Protein AF-A0A915MRR7-F1 (afdb_monomer)

Nearest PDB structures (foldseek):
  4fma-assembly18_J  TM=4.283E-01  e=1.999E+00  Escherichia coli
  4fma-assembly15_K  TM=4.131E-01  e=4.096E+00  Escherichia coli
  4fma-assembly6_F  TM=2.921E-01  e=3.225E+00  Escherichia coli
  4fma-assembly17_L  TM=2.881E-01  e=4.616E+00  Escherichia coli

Mean predicted aligned error: 12.97 Å

Sequence (202 aa):
LMVNKLNNFLLDCAMNPQIKSDYDNTMSVFEWTDSTANYINFAYDLFKISHMSTLTQQRSRKLTLAYQIANGVENIRNEPSSSPHFAFVDGLEKYFRVCNTKPIKQFKLYHNFIERSVLSCIIEIKYFVVPKSRTSDGQMVCMQKMLWLINNGVIEYLHVVAPHEDWHYEECSGIVGKKQVDLSKQSRFEVYQKITSSANMV

Solvent-accessible surface area (backbone atoms only — not comparable to full-atom values): 11667 Å² total; per-residue (Å²): 115,69,65,61,54,50,51,50,50,55,49,45,29,73,73,32,71,66,55,29,50,55,48,54,40,52,55,60,58,59,52,55,68,64,56,48,50,53,49,51,54,52,53,52,56,50,51,49,49,36,48,55,24,46,54,59,53,72,75,62,73,74,79,71,67,84,69,72,90,72,89,75,96,74,82,81,82,84,54,80,78,72,40,39,23,46,51,26,53,54,52,50,56,50,49,49,51,51,57,61,67,48,87,56,79,49,50,44,70,48,75,46,74,80,40,81,59,88,51,37,36,32,36,39,39,36,39,27,38,38,44,81,66,82,58,97,74,74,67,65,45,64,74,42,29,35,36,36,36,31,48,52,23,38,72,54,36,42,45,34,36,57,60,90,61,79,86,51,67,40,75,46,92,89,46,92,91,44,70,42,79,44,82,83,68,68,41,95,46,68,72,29,36,51,51,21,66,73,44,60,51,131

Foldseek 3Di:
DVVVVVVVLVVVLVVDVVSVVVVVLVVLLPPCVVLVVVVVVVVVVLVVLLVVLVVLVVVDPPPPPPPDDDDDDDDPPPDLCSFSQNSLVVSVVVVLVVQQPPPPVFKHKDKDWPADDSFKTKMKIWIWTFGPDPPPPRDIDGPWIWIFIDGSSHGQFIQTEDPPDDFDWDDDPPDPPDTDTDPVDHYPDVVRVVVRVVRNDD

Organism: Meloidogyne javanica (NCBI:txid6303)

Secondary structure (DSSP, 8-state):
-HHHHHHHHHHHHHH-HHHHHHHHHHHHHT-HHHHHHHHHHHHHHHHHHHHHHHHHHHT-----------S--------GGG-HHHHHHHHHHHHHHHHHHS--TTEEEEEEEEEE-SSEEEEEEEEEE--SS--TT-PPEEEEEEEEEEETTEEEEEEEE-TTPPPPEEE-TTSTT-EEE-SS---SSHHHHHHHHHT---

Structure (mmCIF, N/CA/C/O backbone):
data_AF-A0A915MRR7-F1
#
_entry.id   AF-A0A915MRR7-F1
#
loop_
_atom_site.group_PDB
_atom_site.id
_atom_site.type_symbol
_atom_site.label_atom_id
_atom_site.label_alt_id
_atom_site.label_comp_id
_atom_site.label_asym_id
_atom_site.label_entity_id
_atom_site.label_seq_id
_atom_site.pdbx_PDB_ins_code
_atom_site.Cartn_x
_atom_site.Cartn_y
_atom_site.Cartn_z
_atom_site.occupancy
_atom_site.B_iso_or_equiv
_atom_site.auth_seq_id
_atom_site.auth_comp_id
_atom_site.auth_asym_id
_atom_site.auth_atom_id
_atom_site.pdbx_PDB_model_num
ATOM 1 N N . LEU A 1 1 ? -3.439 3.158 -32.541 1.00 53.66 1 LEU A N 1
ATOM 2 C CA . LEU A 1 1 ? -2.948 4.402 -31.890 1.00 53.66 1 LEU A CA 1
ATOM 3 C C . LEU A 1 1 ? -1.865 4.145 -30.837 1.00 53.66 1 LEU A C 1
ATOM 5 O O . LEU A 1 1 ? -0.830 4.790 -30.918 1.00 53.66 1 LEU A O 1
ATOM 9 N N . MET A 1 2 ? -2.043 3.204 -29.900 1.00 46.25 2 MET A N 1
ATOM 10 C CA . MET A 1 2 ? -1.037 2.897 -28.862 1.00 46.25 2 MET A CA 1
ATOM 11 C C . MET A 1 2 ? 0.238 2.227 -29.419 1.00 46.25 2 MET A C 1
ATOM 13 O O . MET A 1 2 ? 1.339 2.614 -29.047 1.00 46.25 2 MET A O 1
ATOM 17 N N . VAL A 1 3 ? 0.097 1.319 -30.394 1.00 55.75 3 VAL A N 1
ATOM 18 C CA . VAL A 1 3 ? 1.227 0.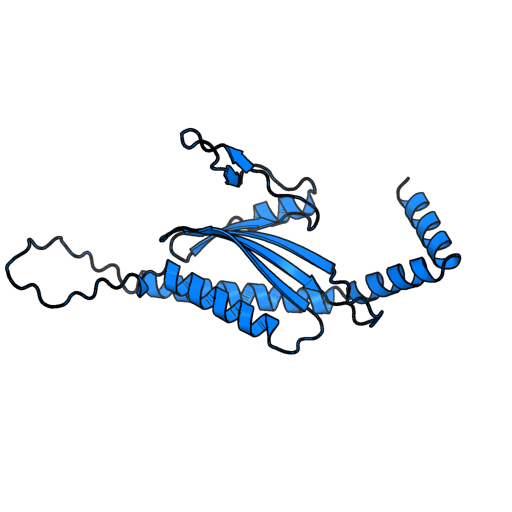631 -31.060 1.00 55.75 3 VAL A CA 1
ATOM 19 C C . VAL A 1 3 ? 2.142 1.606 -31.811 1.00 55.75 3 VAL A C 1
ATOM 21 O O . VAL A 1 3 ? 3.357 1.502 -31.716 1.00 55.75 3 VAL A O 1
ATOM 24 N N . ASN A 1 4 ? 1.577 2.615 -32.483 1.00 66.88 4 ASN A N 1
ATOM 25 C CA . ASN A 1 4 ? 2.374 3.629 -33.185 1.00 66.88 4 ASN A CA 1
ATOM 26 C C . ASN A 1 4 ? 3.142 4.528 -32.208 1.00 66.88 4 ASN A C 1
ATOM 28 O O . ASN A 1 4 ? 4.267 4.909 -32.496 1.00 66.88 4 ASN A O 1
ATOM 32 N N . LYS A 1 5 ? 2.566 4.835 -31.038 1.00 69.56 5 LYS A N 1
ATOM 33 C CA . LYS A 1 5 ? 3.266 5.591 -29.990 1.00 69.56 5 LYS A CA 1
ATOM 34 C C . LYS A 1 5 ? 4.415 4.789 -29.385 1.00 69.56 5 LYS A C 1
ATOM 36 O O . LYS A 1 5 ? 5.474 5.355 -29.157 1.00 69.56 5 LYS A O 1
ATOM 41 N N . LEU A 1 6 ? 4.216 3.488 -29.168 1.00 72.44 6 LEU A N 1
ATOM 42 C CA . LEU A 1 6 ? 5.265 2.605 -28.664 1.00 72.44 6 LEU A CA 1
ATOM 43 C C . LEU A 1 6 ? 6.396 2.446 -29.688 1.00 72.44 6 LEU A C 1
ATOM 45 O O . LEU A 1 6 ? 7.558 2.580 -29.334 1.00 72.44 6 LEU A O 1
ATOM 49 N N . ASN A 1 7 ? 6.063 2.235 -30.963 1.00 74.62 7 ASN A N 1
ATOM 50 C CA . ASN A 1 7 ? 7.061 2.150 -32.030 1.00 74.62 7 ASN A CA 1
ATOM 51 C C . ASN A 1 7 ? 7.843 3.456 -32.189 1.00 74.62 7 ASN A C 1
ATOM 53 O O . ASN A 1 7 ? 9.060 3.409 -32.313 1.00 74.62 7 ASN A O 1
ATOM 57 N N . ASN A 1 8 ? 7.171 4.609 -32.125 1.00 79.88 8 ASN A N 1
ATOM 58 C CA . ASN A 1 8 ? 7.850 5.904 -32.149 1.00 79.88 8 ASN A CA 1
ATOM 59 C C . ASN A 1 8 ? 8.769 6.073 -30.933 1.00 79.88 8 ASN A C 1
ATOM 61 O O . ASN A 1 8 ? 9.913 6.465 -31.099 1.00 79.88 8 ASN A O 1
ATOM 65 N N . PHE A 1 9 ? 8.325 5.679 -29.738 1.00 79.62 9 PHE A N 1
ATOM 66 C CA . PHE A 1 9 ? 9.159 5.716 -28.538 1.00 79.62 9 PHE A CA 1
ATOM 67 C C . PHE A 1 9 ? 10.381 4.785 -28.629 1.00 79.62 9 PHE A C 1
ATOM 69 O O . PHE A 1 9 ? 11.477 5.164 -28.230 1.00 79.62 9 PHE A O 1
ATOM 76 N N . LEU A 1 10 ? 10.230 3.583 -29.190 1.00 79.44 10 LEU A N 1
ATOM 77 C CA . LEU A 1 10 ? 11.350 2.660 -29.409 1.00 79.44 10 LEU A CA 1
ATOM 78 C C . LEU A 1 10 ? 12.332 3.189 -30.466 1.00 79.44 10 LEU A C 1
ATOM 80 O O . LEU A 1 10 ? 13.540 3.002 -30.329 1.00 79.44 10 LEU A O 1
ATOM 84 N N . LEU A 1 11 ? 11.831 3.882 -31.492 1.00 82.19 11 LEU A N 1
ATOM 85 C CA . LEU A 1 11 ? 12.665 4.602 -32.456 1.00 82.19 11 LEU A CA 1
ATOM 86 C C . LEU A 1 11 ? 13.402 5.774 -31.790 1.00 82.19 11 LEU A C 1
ATOM 88 O O . LEU A 1 11 ? 14.597 5.945 -32.023 1.00 82.19 11 LEU A O 1
ATOM 92 N N . ASP A 1 12 ? 12.740 6.514 -30.902 1.00 83.19 12 ASP A N 1
ATOM 93 C CA . ASP A 1 12 ? 13.358 7.587 -30.117 1.00 83.19 12 ASP A CA 1
ATOM 94 C C . ASP A 1 12 ? 14.444 7.039 -29.175 1.00 83.19 12 ASP A C 1
ATOM 96 O O . ASP A 1 12 ? 15.511 7.639 -29.051 1.00 83.19 12 ASP A O 1
ATOM 100 N N . CYS A 1 13 ? 14.236 5.857 -28.583 1.00 82.62 13 CYS A N 1
ATOM 101 C CA . CYS A 1 13 ? 15.269 5.139 -27.828 1.00 82.62 13 CYS A CA 1
ATOM 102 C C . CYS A 1 13 ? 16.457 4.743 -28.720 1.00 82.62 13 CYS A C 1
ATOM 104 O O . CYS A 1 13 ? 17.602 4.773 -28.283 1.00 82.62 13 CYS A O 1
ATOM 106 N N . ALA A 1 14 ? 16.220 4.367 -29.978 1.00 76.50 14 ALA A N 1
ATOM 107 C CA . ALA A 1 14 ? 17.302 4.029 -30.903 1.00 76.50 14 ALA A CA 1
ATOM 108 C C . ALA A 1 14 ? 18.121 5.263 -31.328 1.00 76.50 14 ALA A C 1
ATOM 110 O O . ALA A 1 14 ? 19.312 5.138 -31.612 1.00 76.50 14 ALA A O 1
ATOM 111 N N . MET A 1 15 ? 17.495 6.443 -31.358 1.00 82.38 15 MET A N 1
ATOM 112 C CA . MET A 1 15 ? 18.107 7.700 -31.800 1.00 82.38 15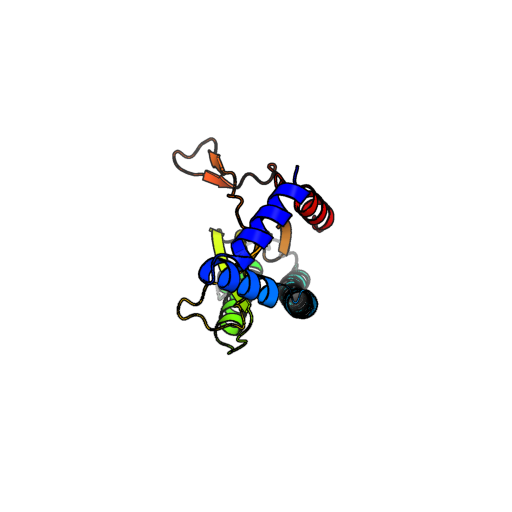 MET A CA 1
ATOM 113 C C . MET A 1 15 ? 18.746 8.500 -30.653 1.00 82.38 15 MET A C 1
ATOM 115 O O . MET A 1 15 ? 19.712 9.225 -30.888 1.00 82.38 15 MET A O 1
ATOM 119 N N . ASN A 1 16 ? 18.235 8.385 -29.421 1.00 85.62 16 ASN A N 1
ATOM 120 C CA . ASN A 1 16 ? 18.685 9.167 -28.269 1.00 85.62 16 ASN A CA 1
ATOM 121 C C . ASN A 1 16 ? 19.287 8.273 -27.161 1.00 85.62 16 ASN A C 1
ATOM 123 O O . ASN A 1 16 ? 18.546 7.561 -26.476 1.00 85.62 16 ASN A O 1
ATOM 127 N N . PRO A 1 17 ? 20.612 8.354 -26.910 1.00 79.62 17 PRO A N 1
ATOM 128 C CA . PRO A 1 17 ? 21.292 7.562 -25.882 1.00 79.62 17 PRO A CA 1
ATOM 129 C C . PRO A 1 17 ? 20.744 7.750 -24.460 1.00 79.62 17 PRO A C 1
ATOM 131 O O . PRO A 1 17 ? 20.774 6.808 -23.671 1.00 79.62 17 PRO A O 1
ATOM 134 N N . GLN A 1 18 ? 20.225 8.938 -24.131 1.00 77.19 18 GLN A N 1
ATOM 135 C CA . GLN A 1 18 ? 19.666 9.222 -22.808 1.00 77.19 18 GLN A CA 1
ATOM 136 C C . GLN A 1 18 ? 18.331 8.495 -22.610 1.00 77.19 18 GLN A C 1
ATOM 138 O O . GLN A 1 18 ? 18.151 7.788 -21.624 1.00 77.19 18 GLN A O 1
ATOM 143 N N . ILE A 1 19 ? 17.432 8.595 -23.594 1.00 80.12 19 ILE A N 1
ATOM 144 C CA . ILE A 1 19 ? 16.125 7.916 -23.566 1.00 80.12 19 ILE A CA 1
ATOM 145 C C . ILE A 1 19 ? 16.319 6.396 -23.586 1.00 80.12 19 ILE A C 1
ATOM 147 O O . ILE A 1 19 ? 15.618 5.672 -22.883 1.00 80.12 19 ILE A O 1
ATOM 151 N N . LYS A 1 20 ? 17.318 5.908 -24.332 1.00 80.56 20 LYS A N 1
ATOM 152 C CA . LYS A 1 20 ? 17.718 4.499 -24.306 1.00 80.56 20 LYS A CA 1
ATOM 153 C C . LYS A 1 20 ? 18.123 4.040 -22.910 1.00 80.56 20 LYS A C 1
ATOM 155 O O . LYS A 1 20 ? 17.662 2.998 -22.462 1.00 80.56 20 LYS A O 1
ATOM 160 N N . SER A 1 21 ? 18.957 4.824 -22.225 1.00 76.38 21 SER A N 1
ATOM 161 C CA . SER A 1 21 ? 19.359 4.518 -20.853 1.00 76.38 21 SER A CA 1
ATOM 162 C C . SER A 1 21 ? 18.152 4.467 -19.920 1.00 76.38 21 SER A C 1
ATOM 164 O O . SER A 1 21 ? 18.073 3.562 -19.096 1.00 76.38 21 SER A O 1
ATOM 166 N N . ASP A 1 22 ? 17.206 5.399 -20.045 1.00 70.81 22 ASP A N 1
ATOM 167 C CA . ASP A 1 22 ? 15.994 5.414 -19.221 1.00 70.81 22 ASP A CA 1
ATOM 168 C C . ASP A 1 22 ? 15.094 4.198 -19.511 1.00 70.81 22 ASP A C 1
ATOM 170 O O . ASP A 1 22 ? 14.556 3.581 -18.586 1.00 70.81 22 ASP A O 1
ATOM 174 N N . TYR A 1 23 ? 14.983 3.790 -20.778 1.00 75.88 23 TYR A N 1
ATOM 175 C CA . TYR A 1 23 ? 14.275 2.575 -21.185 1.00 75.88 23 TYR A CA 1
ATOM 176 C C . TYR A 1 23 ? 14.941 1.301 -20.648 1.00 75.88 23 TYR A C 1
ATOM 178 O O . TYR A 1 23 ? 14.263 0.485 -20.024 1.00 75.88 23 TYR A O 1
ATOM 186 N N . ASP A 1 24 ? 16.255 1.146 -20.820 1.00 74.31 24 ASP A N 1
ATOM 187 C CA . ASP A 1 24 ? 17.018 -0.010 -20.332 1.00 74.31 24 ASP A CA 1
ATOM 188 C C . ASP A 1 24 ? 16.968 -0.093 -18.793 1.00 74.31 24 ASP A C 1
ATOM 190 O O . ASP A 1 24 ? 16.794 -1.172 -18.217 1.00 74.31 24 ASP A O 1
ATOM 194 N N . ASN A 1 25 ? 17.018 1.057 -18.110 1.00 67.44 25 ASN A N 1
ATOM 195 C CA . ASN A 1 25 ? 16.811 1.151 -16.666 1.00 67.44 25 ASN A CA 1
ATOM 196 C C . ASN A 1 25 ? 15.408 0.670 -16.276 1.00 67.44 25 ASN A C 1
ATOM 198 O O . ASN A 1 25 ? 15.275 -0.151 -15.367 1.00 67.44 25 ASN A O 1
ATOM 202 N N . THR A 1 26 ? 14.372 1.117 -16.988 1.00 65.69 26 THR A N 1
ATOM 203 C CA . THR A 1 26 ? 12.987 0.689 -16.753 1.00 65.69 26 THR A CA 1
ATOM 204 C C . THR A 1 26 ? 12.830 -0.816 -17.000 1.00 65.69 26 THR A C 1
ATOM 206 O O . THR A 1 26 ? 12.234 -1.519 -16.188 1.00 65.69 26 THR A O 1
ATOM 209 N N . MET A 1 27 ? 13.436 -1.348 -18.063 1.00 67.31 27 MET A N 1
ATOM 210 C CA . MET A 1 27 ? 13.432 -2.778 -18.383 1.00 67.31 27 MET A CA 1
ATOM 211 C C . MET A 1 27 ? 14.115 -3.616 -17.291 1.00 67.31 27 MET A C 1
ATOM 213 O O . MET A 1 27 ? 13.637 -4.693 -16.949 1.00 67.31 27 MET A O 1
ATOM 217 N N . SER A 1 28 ? 15.184 -3.101 -16.676 1.00 64.62 28 SER A N 1
ATOM 218 C CA . SER A 1 28 ? 15.858 -3.769 -15.551 1.00 64.62 28 SER A CA 1
ATOM 219 C C . SER A 1 28 ? 15.024 -3.804 -14.260 1.00 64.62 28 SER A C 1
ATOM 221 O O . SER A 1 28 ? 15.225 -4.676 -13.418 1.00 64.62 28 SER A O 1
ATOM 223 N N . VAL A 1 29 ? 14.072 -2.875 -14.103 1.00 60.34 29 VAL A N 1
ATOM 224 C CA . VAL A 1 29 ? 13.070 -2.873 -13.019 1.00 60.34 29 VAL A CA 1
ATOM 225 C C . VAL A 1 29 ? 11.941 -3.871 -13.310 1.00 60.34 29 VAL A C 1
ATOM 227 O O . VAL A 1 29 ? 11.301 -4.371 -12.388 1.00 60.34 29 VAL A O 1
ATOM 230 N N . PHE A 1 30 ? 11.728 -4.207 -14.584 1.00 59.19 30 PHE A N 1
ATOM 231 C CA . PHE A 1 30 ? 10.678 -5.104 -15.066 1.00 59.19 30 PHE A CA 1
ATOM 232 C C . PHE A 1 30 ? 10.974 -6.608 -14.899 1.00 59.19 30 PHE A C 1
ATOM 234 O O . PHE A 1 30 ? 10.211 -7.430 -15.410 1.00 59.19 30 PHE A O 1
ATOM 241 N N . GLU A 1 31 ? 11.997 -7.006 -14.131 1.00 63.16 31 GLU A N 1
ATOM 242 C CA . GLU A 1 31 ? 12.117 -8.376 -13.603 1.00 63.16 31 GLU A CA 1
ATOM 243 C C . GLU A 1 31 ? 11.005 -8.625 -12.558 1.00 63.16 31 GLU A C 1
ATOM 245 O O . GLU A 1 31 ? 11.222 -8.651 -11.344 1.00 63.16 31 GLU A O 1
ATOM 250 N N . TRP A 1 32 ? 9.766 -8.763 -13.048 1.00 62.41 32 TRP A N 1
ATOM 251 C CA . TRP A 1 32 ? 8.538 -8.877 -12.257 1.00 62.41 32 TRP A CA 1
ATOM 252 C C . TRP A 1 32 ? 8.625 -9.967 -11.198 1.00 62.41 32 TRP A C 1
ATOM 254 O O . TRP A 1 32 ? 8.081 -9.798 -10.112 1.00 62.41 32 TRP A O 1
ATOM 264 N N . THR A 1 33 ? 9.296 -11.074 -11.491 1.00 66.44 33 THR A N 1
ATOM 265 C CA . THR A 1 33 ? 9.385 -12.247 -10.621 1.00 66.44 33 THR A CA 1
ATOM 266 C C . THR A 1 33 ? 9.999 -11.914 -9.264 1.00 66.44 33 THR A C 1
ATOM 268 O O . THR A 1 33 ? 9.379 -12.187 -8.235 1.00 66.44 33 THR A O 1
ATOM 271 N N . ASP A 1 34 ? 11.156 -11.252 -9.249 1.00 67.12 34 ASP A N 1
ATOM 272 C CA . ASP A 1 34 ? 11.874 -10.934 -8.009 1.00 67.12 34 ASP A CA 1
ATOM 273 C C . ASP A 1 34 ? 11.145 -9.848 -7.210 1.00 67.12 34 ASP A C 1
ATOM 275 O O . ASP A 1 34 ? 10.973 -9.956 -5.993 1.00 67.12 34 ASP A O 1
ATOM 279 N N . SER A 1 35 ? 10.647 -8.812 -7.893 1.00 67.81 35 SER A N 1
ATOM 280 C CA . SER A 1 35 ? 9.874 -7.747 -7.245 1.00 67.81 35 SER A CA 1
ATOM 281 C C . SER A 1 35 ? 8.561 -8.270 -6.654 1.00 67.81 35 SER A C 1
ATOM 283 O O . SER A 1 35 ? 8.181 -7.885 -5.549 1.00 67.81 35 SER A O 1
ATOM 285 N N . THR A 1 36 ? 7.875 -9.168 -7.363 1.00 71.00 36 THR A N 1
ATOM 286 C CA . THR A 1 36 ? 6.612 -9.762 -6.903 1.00 71.00 36 THR A CA 1
ATOM 287 C C . THR A 1 36 ? 6.850 -10.682 -5.712 1.00 71.00 36 THR A C 1
ATOM 289 O O . THR A 1 36 ? 6.112 -10.604 -4.733 1.00 71.00 36 THR A O 1
ATOM 292 N N . ALA A 1 37 ? 7.907 -11.499 -5.737 1.00 73.06 37 ALA A N 1
ATOM 293 C CA . ALA A 1 37 ? 8.270 -12.346 -4.603 1.00 73.06 37 ALA A CA 1
ATOM 294 C C . ALA A 1 37 ? 8.581 -11.515 -3.346 1.00 73.06 37 ALA A C 1
ATOM 296 O O . ALA A 1 37 ? 8.085 -11.818 -2.260 1.00 73.06 37 ALA A O 1
ATOM 297 N N . ASN A 1 38 ? 9.338 -10.422 -3.493 1.00 73.62 38 ASN A N 1
ATOM 298 C CA . ASN A 1 38 ? 9.622 -9.497 -2.394 1.00 73.62 38 ASN A CA 1
ATOM 299 C C . ASN A 1 38 ? 8.348 -8.836 -1.848 1.00 73.62 38 ASN A C 1
ATOM 301 O O . ASN A 1 38 ? 8.180 -8.757 -0.631 1.00 73.62 38 ASN A O 1
ATOM 305 N N . TYR A 1 39 ? 7.430 -8.420 -2.724 1.00 73.38 39 TYR A N 1
ATOM 306 C CA . TYR A 1 39 ? 6.138 -7.867 -2.317 1.00 73.38 39 TYR A CA 1
ATOM 307 C C . TYR A 1 39 ? 5.265 -8.889 -1.571 1.00 73.38 39 TYR A C 1
ATOM 309 O O . TYR A 1 39 ? 4.672 -8.550 -0.549 1.00 73.38 39 TYR A O 1
ATOM 317 N N . ILE A 1 40 ? 5.209 -10.142 -2.032 1.00 75.69 40 ILE A N 1
ATOM 318 C CA . ILE A 1 40 ? 4.440 -11.204 -1.365 1.00 75.69 40 ILE A CA 1
ATOM 319 C C . ILE A 1 40 ? 5.002 -11.481 0.033 1.00 75.69 40 ILE A C 1
ATOM 321 O O . ILE A 1 40 ? 4.237 -11.552 0.993 1.00 75.69 40 ILE A O 1
ATOM 325 N N . ASN A 1 41 ? 6.327 -11.583 0.167 1.00 77.88 41 ASN A N 1
ATOM 326 C CA . ASN A 1 41 ? 6.977 -11.760 1.469 1.00 77.88 41 ASN A CA 1
ATOM 327 C C . ASN A 1 41 ? 6.681 -10.586 2.409 1.00 77.88 41 ASN A C 1
ATOM 329 O O . ASN A 1 41 ? 6.358 -10.786 3.578 1.00 77.88 41 ASN A O 1
ATOM 333 N N . PHE A 1 42 ? 6.728 -9.364 1.876 1.00 77.75 42 PHE A N 1
ATOM 334 C CA . PHE A 1 42 ? 6.343 -8.159 2.599 1.00 77.75 42 PHE A CA 1
ATOM 335 C C . PHE A 1 42 ? 4.892 -8.219 3.096 1.00 77.75 42 PHE A C 1
ATOM 337 O O . PHE A 1 42 ? 4.637 -8.018 4.282 1.00 77.75 42 PHE A O 1
ATOM 344 N N . ALA A 1 43 ? 3.943 -8.533 2.212 1.00 74.50 43 ALA A N 1
ATOM 345 C CA . ALA A 1 43 ? 2.535 -8.644 2.570 1.00 74.50 43 ALA A CA 1
ATOM 346 C C . ALA A 1 43 ? 2.312 -9.726 3.641 1.00 74.50 43 ALA A C 1
ATOM 348 O O . ALA A 1 43 ? 1.612 -9.488 4.624 1.00 74.50 43 ALA A O 1
ATOM 349 N N . TYR A 1 44 ? 2.962 -10.883 3.497 1.00 78.75 44 TYR A N 1
ATOM 350 C CA . TYR A 1 44 ? 2.895 -11.979 4.462 1.00 78.75 44 TYR A CA 1
ATOM 351 C C . TYR A 1 44 ? 3.375 -11.569 5.862 1.00 78.75 44 TYR A C 1
ATOM 353 O O . TYR A 1 44 ? 2.681 -11.817 6.853 1.00 78.75 44 TYR A O 1
ATOM 361 N N . ASP A 1 45 ? 4.526 -10.900 5.958 1.00 77.56 45 ASP A N 1
ATOM 362 C CA . ASP A 1 45 ? 5.064 -10.430 7.239 1.00 77.56 45 ASP A CA 1
ATOM 363 C C . ASP A 1 45 ? 4.119 -9.437 7.927 1.00 77.56 45 ASP A C 1
ATOM 365 O O . ASP A 1 45 ? 3.932 -9.486 9.146 1.00 77.56 45 ASP A O 1
ATOM 369 N N . LEU A 1 46 ? 3.472 -8.563 7.158 1.00 75.56 46 LEU A N 1
ATOM 370 C CA . LEU A 1 46 ? 2.504 -7.622 7.712 1.00 75.56 46 LEU A CA 1
ATOM 371 C C . LEU A 1 46 ? 1.240 -8.315 8.220 1.00 75.56 46 LEU A C 1
ATOM 373 O O . LEU A 1 46 ? 0.753 -7.980 9.302 1.00 75.56 46 LEU A O 1
ATOM 377 N N . PHE A 1 47 ? 0.720 -9.299 7.481 1.00 74.31 47 PHE A N 1
ATOM 378 C CA . PHE A 1 47 ? -0.424 -10.083 7.946 1.00 74.31 47 PHE A CA 1
ATOM 379 C C . PHE A 1 47 ? -0.090 -10.850 9.222 1.00 74.31 47 PHE A C 1
ATOM 381 O O . PHE A 1 47 ? -0.926 -10.944 10.118 1.00 74.31 47 PHE A O 1
ATOM 388 N N . LYS A 1 48 ? 1.152 -11.317 9.372 1.00 78.38 48 LYS A N 1
ATOM 389 C CA . LYS A 1 48 ? 1.619 -11.917 10.623 1.00 78.38 48 LYS A CA 1
ATOM 390 C C . LYS A 1 48 ? 1.589 -10.920 11.786 1.00 78.38 48 LYS A C 1
ATOM 392 O O . LYS A 1 48 ? 1.130 -11.286 12.867 1.00 78.38 48 LYS A O 1
ATOM 397 N N . ILE A 1 49 ? 2.022 -9.672 11.578 1.00 76.25 49 ILE A N 1
ATOM 398 C CA . ILE A 1 49 ? 1.944 -8.607 12.598 1.00 76.25 49 ILE A CA 1
ATOM 399 C C . ILE A 1 49 ? 0.482 -8.350 12.996 1.00 76.25 49 ILE A C 1
ATOM 401 O O . ILE A 1 49 ? 0.169 -8.343 14.187 1.00 76.25 49 ILE A O 1
ATOM 405 N N . SER A 1 50 ? -0.417 -8.220 12.015 1.00 71.88 50 SER A N 1
ATOM 406 C CA . SER A 1 50 ? -1.859 -8.045 12.253 1.00 71.88 50 SER A CA 1
ATOM 407 C C . SER A 1 50 ? -2.501 -9.245 12.967 1.00 71.88 50 SER A C 1
ATOM 409 O O . SER A 1 50 ? -3.355 -9.094 13.841 1.00 71.88 50 SER A O 1
ATOM 411 N N . HIS A 1 51 ? -2.077 -10.466 12.649 1.00 72.25 51 HIS A N 1
ATOM 412 C CA . HIS A 1 51 ? -2.587 -11.656 13.318 1.00 72.25 51 HIS A CA 1
ATOM 413 C C . HIS A 1 51 ? -2.122 -11.726 14.778 1.00 72.25 51 HIS A C 1
ATOM 415 O O . HIS A 1 51 ? -2.909 -12.051 15.667 1.00 72.25 51 HIS A O 1
ATOM 421 N N . MET A 1 52 ? -0.866 -11.363 15.055 1.00 69.69 52 MET A N 1
ATOM 422 C CA . MET A 1 52 ? -0.349 -11.302 16.424 1.00 69.69 52 MET A CA 1
ATOM 423 C C . MET A 1 52 ? -1.098 -10.277 17.284 1.00 69.69 52 MET A C 1
ATOM 425 O O . MET A 1 52 ? -1.416 -10.592 18.432 1.00 69.69 52 MET A O 1
ATOM 429 N N . SER A 1 53 ? -1.436 -9.100 16.739 1.00 64.88 53 SER A N 1
ATOM 430 C CA . SER A 1 53 ? -2.275 -8.109 17.435 1.00 64.88 53 SER A CA 1
ATOM 431 C C . SER A 1 53 ? -3.723 -8.577 17.620 1.00 64.88 53 SER A C 1
ATOM 433 O O . SER A 1 53 ? -4.378 -8.202 18.591 1.00 64.88 53 SER A O 1
ATOM 435 N N . THR A 1 54 ? -4.236 -9.428 16.733 1.00 64.38 54 THR A N 1
ATOM 436 C CA . THR A 1 54 ? -5.583 -10.006 16.863 1.00 64.38 54 THR A CA 1
ATOM 437 C C . THR A 1 54 ? -5.632 -11.103 17.935 1.00 64.38 54 THR A C 1
ATOM 439 O O . THR A 1 54 ? -6.557 -11.154 18.746 1.00 64.38 54 THR A O 1
ATOM 442 N N . LEU A 1 55 ? -4.613 -11.963 18.022 1.00 61.50 55 LEU A N 1
ATOM 443 C CA . LEU A 1 55 ? -4.526 -12.992 19.068 1.00 61.50 55 LEU A CA 1
ATOM 444 C C . LEU A 1 55 ? -4.421 -12.390 20.479 1.00 61.50 55 LEU A C 1
ATOM 446 O O . LEU A 1 55 ? -4.977 -12.944 21.432 1.00 61.50 55 LEU A O 1
ATOM 450 N N . THR A 1 56 ? -3.758 -11.240 20.636 1.00 59.00 56 THR A N 1
ATOM 451 C CA . THR A 1 56 ? -3.758 -10.506 21.912 1.00 59.00 56 THR A CA 1
ATOM 452 C C . THR A 1 56 ? -5.142 -9.959 22.269 1.00 59.00 56 THR A C 1
ATOM 454 O O . THR A 1 56 ? -5.477 -9.948 23.453 1.00 59.00 56 THR A O 1
ATOM 457 N N . GLN A 1 57 ? -5.987 -9.602 21.291 1.00 55.97 57 GLN A N 1
ATOM 458 C CA . GLN A 1 57 ? -7.393 -9.252 21.549 1.00 55.97 57 GLN A CA 1
ATOM 459 C C . GLN A 1 57 ? -8.215 -10.455 22.036 1.00 55.97 57 GLN A C 1
ATOM 461 O O . GLN A 1 57 ? -8.987 -10.324 22.988 1.00 55.97 57 GLN A O 1
ATOM 466 N N . GLN A 1 58 ? -8.042 -11.637 21.430 1.00 52.78 58 GLN A N 1
ATOM 467 C CA . GLN A 1 58 ? -8.772 -12.849 21.837 1.00 52.78 58 GLN A CA 1
ATOM 468 C C . GLN A 1 58 ? -8.433 -13.288 23.269 1.00 52.78 58 GLN A C 1
ATOM 470 O O . GLN A 1 58 ? -9.279 -13.851 23.964 1.00 52.78 58 GLN A O 1
ATOM 475 N N . ARG A 1 59 ? -7.218 -12.992 23.748 1.00 48.19 59 ARG A N 1
ATOM 476 C CA . ARG A 1 59 ? -6.775 -13.352 25.103 1.00 48.19 59 ARG A CA 1
ATOM 477 C C . ARG A 1 59 ? -7.347 -12.489 26.233 1.00 48.19 59 ARG A C 1
ATOM 479 O O . ARG A 1 59 ? -7.157 -12.858 27.389 1.00 48.19 59 ARG A O 1
ATOM 486 N N . SER A 1 60 ? -8.075 -11.401 25.964 1.00 48.00 60 SER A N 1
ATOM 487 C CA . SER A 1 60 ? -8.669 -10.593 27.039 1.00 48.00 60 SER A CA 1
ATOM 488 C C . SER A 1 60 ? -9.984 -9.923 26.645 1.00 48.00 60 SER A C 1
ATOM 490 O O . SER A 1 60 ? -10.069 -8.712 26.455 1.00 48.00 60 SER A O 1
ATOM 492 N N . ARG A 1 61 ? -11.059 -10.711 26.645 1.00 46.12 61 ARG A N 1
ATOM 493 C CA . ARG A 1 61 ? -12.372 -10.217 27.075 1.00 46.12 61 ARG A CA 1
ATOM 494 C C . ARG A 1 61 ? -12.811 -11.002 28.301 1.00 46.12 61 ARG A C 1
ATOM 496 O O . ARG A 1 61 ? -13.774 -11.760 28.258 1.00 46.12 61 ARG A O 1
ATOM 503 N N . LYS A 1 62 ? -12.114 -10.816 29.427 1.00 42.53 62 LYS A N 1
ATOM 504 C CA . LYS A 1 62 ? -12.844 -10.938 30.688 1.00 42.53 62 LYS A CA 1
ATOM 505 C C . LYS A 1 62 ? -13.841 -9.789 30.661 1.00 42.53 62 LYS A C 1
ATOM 507 O O . LYS A 1 62 ? -13.434 -8.632 30.620 1.00 42.53 62 LYS A O 1
ATOM 512 N N . LEU A 1 63 ? -15.130 -10.116 30.598 1.00 41.25 63 LEU A N 1
ATOM 513 C CA . LEU A 1 63 ? -16.175 -9.212 31.052 1.00 41.25 63 LEU A CA 1
ATOM 514 C C . LEU A 1 63 ? -15.783 -8.842 32.479 1.00 41.25 63 LEU A C 1
ATOM 516 O O . LEU A 1 63 ? -16.058 -9.584 33.421 1.00 41.25 63 LEU A O 1
ATOM 520 N N . THR A 1 64 ? -15.082 -7.726 32.643 1.00 43.31 64 THR A N 1
ATOM 521 C CA . THR 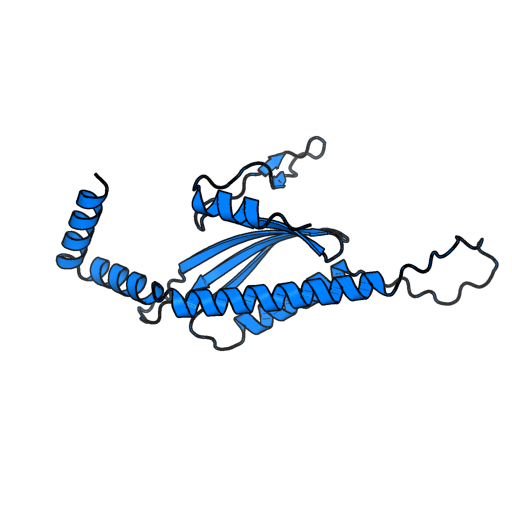A 1 64 ? -15.090 -7.026 33.910 1.00 43.31 64 THR A CA 1
ATOM 522 C C . THR A 1 64 ? -16.531 -6.558 34.017 1.00 43.31 64 THR A C 1
ATOM 524 O O . THR A 1 64 ? -16.892 -5.495 33.517 1.00 43.31 64 THR A O 1
ATOM 527 N N . LEU A 1 65 ? -17.391 -7.415 34.588 1.00 37.12 65 LEU A N 1
ATOM 528 C CA . LEU A 1 65 ? -18.548 -6.948 35.336 1.00 37.12 65 LEU A CA 1
ATOM 529 C C . LEU A 1 65 ? -18.042 -5.711 36.057 1.00 37.12 65 LEU A C 1
ATOM 531 O O . LEU A 1 65 ? -17.011 -5.800 36.730 1.00 37.12 65 LEU A O 1
ATOM 535 N N . ALA A 1 66 ? -18.678 -4.567 35.820 1.00 41.31 66 ALA A N 1
ATOM 536 C CA . ALA A 1 66 ? -18.430 -3.365 36.586 1.00 41.31 66 ALA A CA 1
ATOM 537 C C . ALA A 1 66 ? -18.782 -3.700 38.041 1.00 41.31 66 ALA A C 1
ATOM 539 O O . ALA A 1 66 ? -19.890 -3.452 38.507 1.00 41.31 66 ALA A O 1
ATOM 540 N N . TYR A 1 67 ? -17.866 -4.384 38.726 1.00 40.03 67 TYR A N 1
ATOM 541 C CA . TYR A 1 67 ? -17.936 -4.626 40.139 1.00 40.03 67 TYR A CA 1
ATOM 542 C C . TYR A 1 67 ? -17.737 -3.250 40.729 1.00 40.03 67 TYR A C 1
ATOM 544 O O . TYR A 1 67 ? -16.727 -2.581 40.487 1.00 40.03 67 TYR A O 1
ATOM 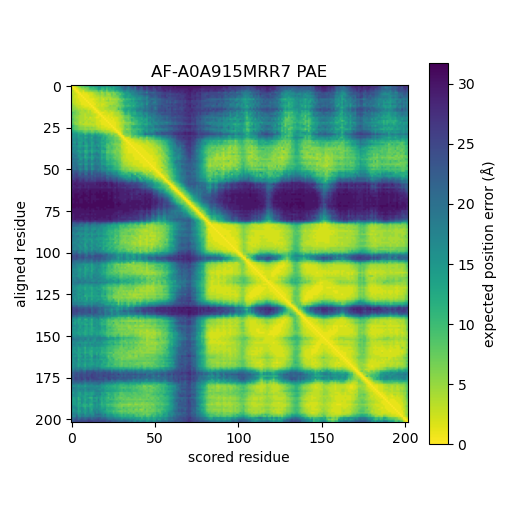552 N N . GLN A 1 68 ? -18.803 -2.801 41.372 1.00 38.88 68 GLN A N 1
ATOM 553 C CA . GLN A 1 68 ? -18.896 -1.529 42.047 1.00 38.88 68 GLN A CA 1
ATOM 554 C C . GLN A 1 68 ? -17.611 -1.286 42.833 1.00 38.88 68 GLN A C 1
ATOM 556 O O . GLN A 1 68 ? -17.094 -2.183 43.500 1.00 38.88 68 GLN A O 1
ATOM 561 N N . ILE A 1 69 ? -17.099 -0.067 42.692 1.00 44.09 69 ILE A N 1
ATOM 562 C CA . ILE A 1 69 ? -15.922 0.449 43.376 1.00 44.09 69 ILE A CA 1
ATOM 563 C C . ILE A 1 69 ? -16.110 0.212 44.879 1.00 44.09 69 ILE A C 1
ATOM 565 O O . ILE A 1 69 ? -16.806 0.964 45.554 1.00 44.09 69 ILE A O 1
ATOM 569 N N . ALA A 1 70 ? -15.507 -0.857 45.390 1.00 41.56 70 ALA A N 1
ATOM 570 C CA . ALA A 1 70 ? -15.377 -1.129 46.807 1.00 41.56 70 ALA A CA 1
ATOM 571 C C . ALA A 1 70 ? -13.893 -0.986 47.151 1.00 41.56 70 ALA A C 1
ATOM 573 O O . ALA A 1 70 ? -13.090 -1.864 46.861 1.00 41.56 70 ALA A O 1
ATOM 574 N N . ASN A 1 71 ? -13.565 0.194 47.681 1.00 44.91 71 ASN A N 1
ATOM 575 C CA . ASN A 1 71 ? -12.426 0.536 48.536 1.00 44.91 71 ASN A CA 1
ATOM 576 C C . ASN A 1 71 ? -11.156 -0.320 48.384 1.00 44.91 71 ASN A C 1
ATOM 578 O O . ASN A 1 71 ? -11.018 -1.367 49.009 1.00 44.91 71 ASN A O 1
ATOM 582 N N . GLY A 1 72 ? -10.187 0.205 47.630 1.00 42.47 72 GLY A N 1
ATOM 583 C CA . GLY A 1 72 ? -8.832 -0.345 47.541 1.00 42.47 72 GLY A CA 1
ATOM 584 C C . GLY A 1 72 ? -8.158 0.032 46.228 1.00 42.47 72 GLY A C 1
ATOM 585 O O . GLY A 1 72 ? -8.000 -0.805 45.346 1.00 42.47 72 GLY A O 1
ATOM 586 N N . VAL A 1 73 ? -7.820 1.313 46.056 1.00 49.69 73 VAL A N 1
ATOM 587 C CA . VAL A 1 73 ? -7.103 1.795 44.867 1.00 49.69 73 VAL A CA 1
ATOM 588 C C . VAL A 1 73 ? -5.624 1.450 45.017 1.00 49.69 73 VAL A C 1
ATOM 590 O O . VAL A 1 73 ? -4.836 2.278 45.455 1.00 49.69 73 VAL A O 1
ATOM 593 N N . GLU A 1 74 ? -5.245 0.235 44.632 1.00 42.34 74 GLU A N 1
ATOM 594 C CA . GLU A 1 74 ? -3.854 -0.083 44.315 1.00 42.34 74 GLU A CA 1
ATOM 595 C C . GLU A 1 74 ? -3.769 -0.784 42.951 1.00 42.34 74 GLU A C 1
ATOM 597 O O . GLU A 1 74 ? -4.087 -1.956 42.778 1.00 42.34 74 GLU A O 1
ATOM 602 N N . ASN A 1 75 ? -3.302 -0.002 41.973 1.00 42.78 75 ASN A N 1
ATOM 603 C CA . ASN A 1 75 ? -2.529 -0.435 40.808 1.00 42.78 75 ASN A CA 1
ATOM 604 C C . ASN A 1 75 ? -3.193 -1.361 39.775 1.00 42.78 75 ASN A C 1
ATOM 606 O O . ASN A 1 75 ? -2.584 -2.333 39.327 1.00 42.78 75 ASN A O 1
ATOM 610 N N . ILE A 1 76 ? -4.352 -0.974 39.235 1.00 46.12 76 ILE A N 1
ATOM 611 C CA . ILE A 1 76 ? -4.631 -1.334 37.836 1.00 46.12 76 ILE A CA 1
ATOM 612 C C . ILE A 1 76 ? -3.829 -0.363 36.965 1.00 46.12 76 ILE A C 1
ATOM 614 O O . ILE A 1 76 ? -4.191 0.804 36.814 1.00 46.12 76 ILE A O 1
ATOM 618 N N . ARG A 1 77 ? -2.698 -0.838 36.432 1.00 40.50 77 ARG A N 1
ATOM 619 C CA . ARG A 1 77 ? -1.896 -0.134 35.421 1.00 40.50 77 ARG A CA 1
ATOM 620 C C . ARG A 1 77 ? -2.760 0.093 34.173 1.00 40.50 77 ARG A C 1
ATOM 622 O O . ARG A 1 77 ? -2.789 -0.727 33.261 1.00 40.50 77 ARG A O 1
ATOM 629 N N . ASN A 1 78 ? -3.457 1.221 34.127 1.00 42.72 78 ASN A N 1
ATOM 630 C CA . ASN A 1 78 ? -4.066 1.751 32.913 1.00 42.72 78 ASN A CA 1
ATOM 631 C C . ASN A 1 78 ? -2.967 2.423 32.080 1.00 42.72 78 ASN A C 1
ATOM 633 O O . ASN A 1 78 ? -2.952 3.642 31.937 1.00 42.72 78 ASN A O 1
ATOM 637 N N . GLU A 1 79 ? -1.987 1.657 31.593 1.00 43.16 79 GLU A N 1
ATOM 638 C CA . GLU A 1 79 ? -1.020 2.220 30.654 1.00 43.16 79 GLU A CA 1
ATOM 639 C C . GLU A 1 79 ? -1.622 2.211 29.233 1.00 43.16 79 GLU A C 1
ATOM 641 O O . GLU A 1 79 ? -1.997 1.142 28.734 1.00 43.16 79 GLU A O 1
ATOM 646 N N . PRO A 1 80 ? -1.677 3.366 28.535 1.00 47.03 80 PRO A N 1
ATOM 647 C CA . PRO A 1 80 ? -2.082 3.460 27.124 1.00 47.03 80 PRO A CA 1
ATOM 648 C C . PRO A 1 80 ? -1.236 2.594 26.171 1.00 47.03 80 PRO A C 1
ATOM 650 O O . PRO A 1 80 ? -1.635 2.356 25.034 1.00 47.03 80 PRO A O 1
ATOM 653 N N . SER A 1 81 ? -0.082 2.105 26.641 1.00 46.69 81 SER A N 1
ATOM 654 C CA . SER A 1 81 ? 0.836 1.185 25.956 1.00 46.69 81 SER A CA 1
ATOM 655 C C . SER A 1 81 ? 0.264 -0.225 25.741 1.00 46.69 81 SER A C 1
ATOM 657 O O . SER A 1 81 ? 0.835 -1.009 24.987 1.00 46.69 81 SER A O 1
ATOM 659 N N . SER A 1 82 ? -0.860 -0.558 26.383 1.00 56.31 82 SER A N 1
ATOM 660 C CA . SER A 1 82 ? -1.489 -1.885 26.328 1.00 56.31 82 SER A CA 1
ATOM 661 C C . SER A 1 82 ? -2.560 -2.041 25.241 1.00 56.31 82 SER A C 1
ATOM 663 O O . SER A 1 82 ? -3.161 -3.112 25.128 1.00 56.31 82 SER A O 1
ATOM 665 N N . SER A 1 83 ? -2.821 -1.007 24.426 1.00 70.50 83 SER A N 1
ATOM 666 C CA . SER A 1 83 ? -3.840 -1.118 23.381 1.00 70.50 83 SER A CA 1
ATOM 667 C C . SER A 1 83 ? -3.343 -1.996 22.213 1.00 70.50 83 SER A C 1
ATOM 669 O O . SER A 1 83 ? -2.205 -1.842 21.755 1.00 70.50 83 SER A O 1
ATOM 671 N N . PRO A 1 84 ? -4.176 -2.912 21.684 1.00 75.25 84 PRO A N 1
ATOM 672 C CA . PRO A 1 84 ? -3.839 -3.712 20.502 1.00 75.25 84 PRO A CA 1
ATOM 673 C C . PRO A 1 84 ? -3.455 -2.852 19.290 1.00 75.25 84 PRO A C 1
ATOM 675 O O . PRO A 1 84 ? -2.573 -3.227 18.518 1.00 75.25 84 PRO A O 1
ATOM 678 N N . HIS A 1 85 ? -4.065 -1.667 19.168 1.00 83.81 85 HIS A N 1
ATOM 679 C CA . HIS A 1 85 ? -3.698 -0.665 18.173 1.00 83.81 85 HIS A CA 1
ATOM 680 C C . HIS A 1 85 ? -2.253 -0.182 18.335 1.00 83.81 85 HIS A C 1
ATOM 682 O O . HIS A 1 85 ? -1.494 -0.175 17.368 1.00 83.81 85 HIS A O 1
ATOM 688 N N . PHE A 1 86 ? -1.851 0.186 19.554 1.00 82.94 86 PHE A N 1
ATOM 689 C CA . PHE A 1 86 ? -0.494 0.647 19.828 1.00 82.94 86 PHE A CA 1
ATOM 690 C C . PHE A 1 86 ? 0.540 -0.440 19.516 1.00 82.94 86 PHE A C 1
ATOM 692 O O . PHE A 1 86 ? 1.523 -0.166 18.832 1.00 82.94 86 PHE A O 1
ATOM 699 N N . ALA A 1 87 ? 0.283 -1.683 19.938 1.00 82.56 87 ALA A N 1
ATOM 700 C CA . ALA A 1 87 ? 1.152 -2.822 19.641 1.00 82.56 87 ALA A CA 1
ATOM 701 C C . ALA A 1 87 ? 1.288 -3.085 18.130 1.00 82.56 87 ALA A C 1
ATOM 703 O O . ALA A 1 87 ? 2.388 -3.358 17.648 1.00 82.56 87 ALA A O 1
ATOM 704 N N . PHE A 1 88 ? 0.189 -2.969 17.377 1.00 86.75 88 PHE A N 1
ATOM 705 C CA . PHE A 1 88 ? 0.215 -3.076 15.919 1.00 86.75 88 PHE A CA 1
ATOM 706 C C . PHE A 1 88 ? 1.076 -1.974 15.288 1.00 86.75 88 PHE A C 1
ATOM 708 O O . PHE A 1 88 ? 1.969 -2.274 14.497 1.00 86.75 88 PHE A O 1
ATOM 715 N N . VAL A 1 89 ? 0.841 -0.708 15.654 1.00 88.06 89 VAL A N 1
ATOM 716 C CA . VAL A 1 89 ? 1.564 0.440 15.085 1.00 88.06 89 VAL A CA 1
ATOM 717 C C . VAL A 1 89 ? 3.058 0.378 15.419 1.00 88.06 89 VAL A C 1
ATOM 719 O O . VAL A 1 89 ? 3.882 0.574 14.530 1.00 88.06 89 VAL A O 1
ATOM 722 N N . ASP A 1 90 ? 3.422 0.037 16.656 1.00 87.62 90 ASP A N 1
ATOM 723 C CA . ASP A 1 90 ? 4.821 -0.150 17.064 1.00 87.62 90 ASP A CA 1
ATOM 724 C C . ASP A 1 90 ? 5.497 -1.302 16.294 1.00 87.62 90 ASP A C 1
ATOM 726 O O . ASP A 1 90 ? 6.620 -1.159 15.802 1.00 87.62 90 ASP A O 1
ATOM 730 N N . GLY A 1 91 ? 4.802 -2.432 16.112 1.00 87.25 91 GLY A N 1
ATOM 731 C CA . GLY A 1 91 ? 5.289 -3.553 15.304 1.00 87.25 91 GLY A CA 1
ATOM 732 C C . GLY A 1 91 ? 5.515 -3.176 13.836 1.00 87.25 91 GLY A C 1
ATOM 733 O O . GLY A 1 91 ? 6.555 -3.506 13.259 1.00 87.25 91 GLY A O 1
ATOM 734 N N . LEU A 1 92 ? 4.575 -2.433 13.253 1.00 88.50 92 LEU A N 1
ATOM 735 C CA . LEU A 1 92 ? 4.633 -1.934 11.881 1.00 88.50 92 LEU A CA 1
ATOM 736 C C . LEU A 1 92 ? 5.799 -0.949 11.681 1.00 88.50 92 LEU A C 1
ATOM 738 O O . LEU A 1 92 ? 6.594 -1.105 10.752 1.00 88.50 92 LEU A O 1
ATOM 742 N N . GLU A 1 93 ? 5.956 0.036 12.570 1.00 88.75 93 GLU A N 1
ATOM 743 C CA . GLU A 1 93 ? 7.052 1.011 12.506 1.00 88.75 93 GLU A CA 1
ATOM 744 C C . GLU A 1 93 ? 8.426 0.326 12.652 1.00 88.75 93 GLU A C 1
ATOM 746 O O . GLU A 1 93 ? 9.364 0.646 11.912 1.00 88.75 93 GLU A O 1
ATOM 751 N N . LYS A 1 94 ? 8.556 -0.664 13.548 1.00 88.19 94 LYS A N 1
ATOM 752 C CA . LYS A 1 94 ? 9.774 -1.487 13.678 1.00 88.19 94 LYS A CA 1
ATOM 753 C C . LYS A 1 94 ? 10.075 -2.262 12.400 1.00 88.19 94 LYS A C 1
ATOM 755 O O . LYS A 1 94 ? 11.221 -2.268 11.950 1.00 88.19 94 LYS A O 1
ATOM 760 N N . TYR A 1 95 ? 9.061 -2.878 11.800 1.00 85.31 95 TYR A N 1
ATOM 761 C CA . TYR A 1 95 ? 9.208 -3.615 10.550 1.00 85.31 95 TYR A CA 1
ATOM 762 C C . TYR A 1 95 ? 9.705 -2.709 9.413 1.00 85.31 95 TYR A C 1
ATOM 764 O O . TYR A 1 95 ? 10.718 -3.017 8.783 1.00 85.31 95 TYR A O 1
ATOM 772 N N . PHE A 1 96 ? 9.099 -1.530 9.227 1.00 85.81 96 PHE A N 1
ATOM 773 C CA . PHE A 1 96 ? 9.561 -0.559 8.229 1.00 85.81 96 PHE A CA 1
ATOM 774 C C . PHE A 1 96 ? 11.011 -0.115 8.448 1.00 85.81 96 PHE A C 1
ATOM 776 O O . PHE A 1 96 ? 11.768 0.014 7.482 1.00 85.81 96 PHE A O 1
ATOM 783 N N . ARG A 1 97 ? 11.433 0.087 9.704 1.00 84.88 97 ARG A N 1
ATOM 784 C CA . ARG A 1 97 ? 12.838 0.393 10.021 1.00 84.88 97 ARG A CA 1
ATOM 785 C C . ARG A 1 97 ? 13.765 -0.747 9.609 1.00 84.88 97 ARG A C 1
ATOM 787 O O . ARG A 1 97 ? 14.808 -0.484 9.018 1.00 84.88 97 ARG A O 1
ATOM 794 N N . VAL A 1 98 ? 13.397 -2.001 9.864 1.00 82.25 98 VAL A N 1
ATOM 795 C CA . VAL A 1 98 ? 14.210 -3.167 9.478 1.00 82.25 98 VAL A CA 1
ATOM 796 C C . VAL A 1 98 ? 14.312 -3.290 7.957 1.00 82.25 98 VAL A C 1
ATOM 798 O O . VAL A 1 98 ? 15.412 -3.468 7.435 1.00 82.25 98 VAL A O 1
ATOM 801 N N . CYS A 1 99 ? 13.201 -3.144 7.234 1.00 76.31 99 CYS A N 1
ATOM 802 C CA . CYS A 1 99 ? 13.197 -3.212 5.771 1.00 76.31 99 CYS A CA 1
ATOM 803 C C . CYS A 1 99 ? 14.067 -2.129 5.127 1.00 76.31 99 CYS A C 1
ATOM 805 O O . CYS A 1 99 ? 14.743 -2.402 4.143 1.00 76.31 99 CYS A O 1
ATOM 807 N N . ASN A 1 100 ? 14.090 -0.925 5.704 1.00 76.19 100 ASN A N 1
ATOM 808 C CA . ASN A 1 100 ? 14.857 0.199 5.167 1.00 76.19 100 ASN A CA 1
ATOM 809 C C . ASN A 1 100 ? 16.322 0.250 5.637 1.00 76.19 100 ASN A C 1
ATOM 811 O O . ASN A 1 100 ? 17.113 0.983 5.048 1.00 76.19 100 ASN A O 1
ATOM 815 N N . THR A 1 101 ? 16.692 -0.484 6.692 1.00 72.75 101 THR A N 1
ATOM 816 C CA . THR A 1 101 ? 18.078 -0.552 7.202 1.00 72.75 101 THR A CA 1
ATOM 817 C C . THR A 1 101 ? 18.849 -1.754 6.670 1.00 72.75 101 THR A C 1
ATOM 819 O O . THR A 1 101 ? 20.074 -1.689 6.554 1.00 72.75 101 THR A O 1
ATOM 822 N N . LYS A 1 102 ? 18.168 -2.851 6.312 1.00 61.81 102 LYS A N 1
ATOM 823 C CA . LYS A 1 102 ? 18.819 -3.966 5.622 1.00 61.81 102 LYS A CA 1
ATOM 824 C C . LYS A 1 102 ? 19.299 -3.497 4.242 1.00 61.81 102 LYS A C 1
ATOM 826 O O . LYS A 1 102 ? 18.543 -2.841 3.529 1.00 61.81 102 LYS A O 1
ATOM 831 N N . PRO A 1 103 ? 20.510 -3.880 3.805 1.00 54.12 103 PRO A N 1
ATOM 832 C CA . PRO A 1 103 ? 21.024 -3.557 2.480 1.00 54.12 103 PRO A CA 1
ATOM 833 C C . PRO A 1 103 ? 20.374 -4.458 1.418 1.00 54.12 103 PRO A C 1
ATOM 835 O O . PRO A 1 103 ? 21.064 -5.084 0.613 1.00 54.12 103 PRO A O 1
ATOM 838 N N . ILE A 1 104 ? 19.043 -4.570 1.414 1.00 55.28 104 ILE A N 1
ATOM 839 C CA . ILE A 1 104 ? 18.321 -5.183 0.306 1.00 55.28 104 ILE A CA 1
ATOM 840 C C . ILE A 1 104 ? 18.347 -4.138 -0.804 1.00 55.28 104 ILE A C 1
ATOM 842 O O . ILE A 1 104 ? 17.504 -3.254 -0.879 1.00 55.28 104 ILE A O 1
ATOM 846 N N . LYS A 1 105 ? 19.385 -4.202 -1.643 1.00 59.31 105 LYS A N 1
ATOM 847 C CA . LYS A 1 105 ? 19.711 -3.204 -2.680 1.00 59.31 105 LYS A CA 1
ATOM 848 C C . LYS A 1 105 ? 18.633 -3.023 -3.763 1.00 59.31 105 LYS A C 1
ATOM 850 O O . LYS A 1 105 ? 18.892 -2.329 -4.736 1.00 59.31 105 LYS A O 1
ATOM 855 N N . GLN A 1 106 ? 17.481 -3.677 -3.639 1.00 69.00 106 GLN A N 1
ATOM 856 C CA . GLN A 1 106 ? 16.511 -3.844 -4.717 1.00 69.00 106 GLN A CA 1
ATOM 857 C C . GLN A 1 106 ? 15.140 -3.232 -4.408 1.00 69.00 106 GLN A C 1
ATOM 859 O O . GLN A 1 106 ? 14.411 -2.946 -5.351 1.00 69.00 106 GLN A O 1
ATOM 864 N N . PHE A 1 107 ? 14.778 -2.965 -3.145 1.00 76.25 107 PHE A N 1
ATOM 865 C CA . PHE A 1 107 ? 13.502 -2.306 -2.841 1.00 76.25 107 PHE A CA 1
ATOM 866 C C . PHE A 1 107 ? 13.544 -1.449 -1.572 1.00 76.25 107 PHE A C 1
ATOM 868 O O . PHE A 1 107 ? 14.391 -1.635 -0.701 1.00 76.25 107 PHE A O 1
ATOM 875 N N . LYS A 1 108 ? 12.611 -0.498 -1.475 1.00 82.31 108 LYS A N 1
ATOM 876 C CA . LYS A 1 108 ? 12.428 0.405 -0.336 1.00 82.31 108 LYS A CA 1
ATOM 877 C C . LYS A 1 108 ? 10.944 0.560 -0.024 1.00 82.31 108 LYS A C 1
ATOM 879 O O . LYS A 1 108 ? 10.112 0.613 -0.928 1.00 82.31 108 LYS A O 1
ATOM 884 N N . LEU A 1 109 ? 10.613 0.667 1.258 1.00 86.06 109 LEU A N 1
ATOM 885 C CA . LEU A 1 109 ? 9.243 0.867 1.717 1.00 86.06 109 LEU A CA 1
ATOM 886 C C . LEU A 1 109 ? 9.091 2.251 2.332 1.00 86.06 109 LEU A C 1
ATOM 888 O O . LEU A 1 109 ? 9.834 2.631 3.238 1.00 86.06 109 LEU A O 1
ATOM 892 N N . TYR A 1 110 ? 8.098 2.991 1.863 1.00 88.25 110 TYR A N 1
ATOM 893 C CA . TYR A 1 110 ? 7.698 4.262 2.444 1.00 88.25 110 TYR A CA 1
ATOM 894 C C . TYR A 1 110 ? 6.313 4.127 3.063 1.00 88.25 110 TYR A C 1
ATOM 896 O O . TYR A 1 110 ? 5.433 3.493 2.482 1.00 88.25 110 TYR A O 1
ATOM 904 N N . HIS A 1 111 ? 6.126 4.735 4.230 1.00 90.88 111 HIS A N 1
ATOM 905 C CA . HIS A 1 111 ? 4.826 4.835 4.873 1.00 90.88 111 HIS A CA 1
ATOM 906 C C . HIS A 1 111 ? 4.583 6.264 5.351 1.00 90.88 111 HIS A C 1
ATOM 908 O O . HIS A 1 111 ? 5.517 6.950 5.770 1.00 90.88 111 HIS A O 1
ATOM 914 N N . ASN A 1 112 ? 3.327 6.693 5.300 1.00 92.31 112 ASN A N 1
ATOM 915 C CA . ASN A 1 112 ? 2.882 7.972 5.827 1.00 92.31 112 ASN A CA 1
ATOM 916 C C . ASN A 1 112 ? 1.530 7.799 6.524 1.00 92.31 112 ASN A C 1
ATOM 918 O O . ASN A 1 112 ? 0.597 7.244 5.946 1.00 92.31 112 ASN A O 1
ATOM 922 N N . PHE A 1 113 ? 1.416 8.285 7.757 1.00 91.38 113 PHE A N 1
ATOM 923 C CA . PHE A 1 113 ? 0.138 8.317 8.461 1.00 91.38 113 PHE A CA 1
ATOM 924 C C . PHE A 1 113 ? -0.664 9.506 7.940 1.00 91.38 113 PHE A C 1
ATOM 926 O O . PHE A 1 113 ? -0.317 10.650 8.225 1.00 91.38 113 PHE A O 1
ATOM 933 N N . ILE A 1 114 ? -1.721 9.237 7.175 1.00 90.12 114 ILE A N 1
ATOM 934 C CA . ILE A 1 114 ? -2.641 10.290 6.730 1.00 90.12 114 ILE A CA 1
ATOM 935 C C . ILE A 1 114 ? -3.535 10.702 7.898 1.00 90.12 114 ILE A C 1
ATOM 937 O O . ILE A 1 114 ? -3.719 11.886 8.164 1.00 90.12 114 ILE A O 1
ATOM 941 N N . GLU A 1 115 ? -4.032 9.712 8.637 1.00 87.50 115 GLU A N 1
ATOM 942 C CA . GLU A 1 115 ? -4.837 9.917 9.836 1.00 87.50 115 GLU A CA 1
ATOM 943 C C . GLU A 1 115 ? -4.317 9.015 10.953 1.00 87.50 115 GLU A C 1
ATOM 945 O O . GLU A 1 115 ? -4.002 7.844 10.728 1.00 87.50 115 GLU A O 1
ATOM 950 N N . ARG A 1 116 ? -4.211 9.551 12.172 1.00 87.81 116 ARG A N 1
ATOM 951 C CA . ARG A 1 116 ? -3.737 8.802 13.341 1.00 87.81 116 ARG A CA 1
ATOM 952 C C . ARG A 1 116 ? -4.535 9.196 14.578 1.00 87.81 116 ARG A C 1
ATOM 954 O O . ARG A 1 116 ? -4.556 10.358 14.972 1.00 87.81 116 ARG A O 1
ATOM 961 N N . SER A 1 117 ? -5.175 8.205 15.180 1.00 83.62 117 SER A N 1
ATOM 962 C CA . SER A 1 117 ? -5.921 8.274 16.434 1.00 83.62 117 SER A CA 1
ATOM 963 C C . SER A 1 117 ? -5.355 7.243 17.421 1.00 83.62 117 SER A C 1
ATOM 965 O O . SER A 1 117 ? -4.418 6.510 17.115 1.00 83.62 117 SER A O 1
ATOM 967 N N . VAL A 1 118 ? -5.911 7.195 18.631 1.00 80.50 118 VAL A N 1
ATOM 968 C CA . VAL A 1 118 ? -5.546 6.217 19.670 1.00 80.50 118 VAL A CA 1
ATOM 969 C C . VAL A 1 118 ? -6.032 4.806 19.313 1.00 80.50 118 VAL A C 1
ATOM 971 O O . VAL A 1 118 ? -5.416 3.822 19.719 1.00 80.50 118 VAL A O 1
ATOM 974 N N . LEU A 1 119 ? -7.138 4.709 18.569 1.00 82.88 119 LEU A N 1
ATOM 975 C CA . LEU A 1 119 ? -7.793 3.441 18.229 1.00 82.88 119 LEU A CA 1
ATOM 976 C C . LEU A 1 119 ? -7.743 3.109 16.738 1.00 82.88 119 LEU A C 1
ATOM 978 O O . LEU A 1 119 ? -7.890 1.945 16.386 1.00 82.88 119 LEU A O 1
ATOM 982 N N . SER A 1 120 ? -7.534 4.091 15.866 1.00 86.62 120 SER A N 1
ATOM 983 C CA . SER A 1 120 ? -7.565 3.891 14.419 1.00 86.62 120 SER A CA 1
ATOM 984 C C . SER A 1 120 ? -6.496 4.711 13.712 1.00 86.62 120 SER A C 1
ATOM 986 O O . SER A 1 120 ? -6.050 5.749 14.205 1.00 86.62 120 SER A O 1
ATOM 988 N N . CYS A 1 121 ? -6.071 4.250 12.543 1.00 91.12 121 CYS A N 1
ATOM 989 C CA . CYS A 1 121 ? -5.205 5.023 11.671 1.00 91.12 121 CYS A CA 1
ATOM 990 C C . CYS A 1 121 ? -5.437 4.673 10.203 1.00 91.12 121 CYS A C 1
ATOM 992 O O . CYS A 1 121 ? -5.860 3.568 9.865 1.00 91.12 121 CYS A O 1
ATOM 994 N N . ILE A 1 122 ? -5.142 5.641 9.341 1.00 91.69 122 ILE A N 1
ATOM 995 C CA . ILE A 1 122 ? -5.078 5.465 7.897 1.00 91.69 122 ILE A CA 1
ATOM 996 C C . ILE A 1 122 ? -3.626 5.658 7.479 1.00 91.69 122 ILE A C 1
ATOM 998 O O . ILE A 1 122 ? -3.038 6.720 7.709 1.00 91.69 122 ILE A O 1
ATOM 1002 N N . ILE A 1 123 ? -3.048 4.630 6.866 1.00 93.00 123 ILE A N 1
ATOM 1003 C CA . ILE A 1 123 ? -1.638 4.607 6.478 1.00 93.00 123 ILE A CA 1
ATOM 1004 C C . ILE A 1 123 ? -1.538 4.496 4.961 1.00 93.00 123 ILE A C 1
ATOM 1006 O O . ILE 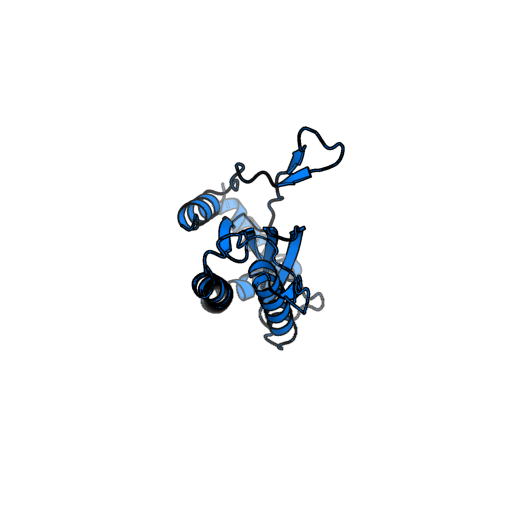A 1 123 ? -2.022 3.538 4.364 1.00 93.00 123 ILE A O 1
ATOM 1010 N N . GLU A 1 124 ? -0.869 5.458 4.335 1.00 93.69 124 GLU A N 1
ATOM 1011 C CA . GLU A 1 124 ? -0.358 5.305 2.977 1.00 93.69 124 GLU A CA 1
ATOM 1012 C C . GLU A 1 124 ? 0.910 4.461 3.021 1.00 93.69 124 GLU A C 1
ATOM 1014 O O . GLU A 1 124 ? 1.836 4.770 3.768 1.00 93.69 124 GLU A O 1
ATOM 1019 N N . ILE A 1 125 ? 0.981 3.444 2.169 1.00 92.56 125 ILE A N 1
ATOM 1020 C CA . ILE A 1 125 ? 2.171 2.623 1.982 1.00 92.56 125 ILE A CA 1
ATOM 1021 C C . ILE A 1 125 ? 2.544 2.629 0.502 1.00 92.56 125 ILE A C 1
ATOM 1023 O O . ILE A 1 125 ? 1.710 2.404 -0.378 1.00 92.56 125 ILE A O 1
ATOM 1027 N N . LYS A 1 126 ? 3.823 2.878 0.230 1.00 91.25 126 LYS A N 1
ATOM 1028 C CA . LYS A 1 126 ? 4.408 2.873 -1.110 1.00 91.25 126 LYS A CA 1
ATOM 1029 C C . LYS A 1 126 ? 5.592 1.916 -1.153 1.00 91.25 126 LYS A C 1
ATOM 1031 O O . LYS A 1 126 ? 6.516 2.014 -0.343 1.00 91.25 126 LYS A O 1
ATOM 1036 N N . TYR A 1 127 ? 5.561 1.008 -2.117 1.00 87.62 127 TYR A N 1
ATOM 1037 C CA . TYR A 1 127 ? 6.632 0.063 -2.398 1.00 87.62 127 TYR A CA 1
ATOM 1038 C C . TYR A 1 127 ? 7.420 0.543 -3.616 1.00 87.62 127 TYR A C 1
ATOM 1040 O O . TYR A 1 127 ? 6.877 0.685 -4.716 1.00 87.62 127 TYR A O 1
ATOM 1048 N N . PHE A 1 128 ? 8.704 0.804 -3.395 1.00 85.50 128 PHE A N 1
ATOM 1049 C CA . PHE A 1 128 ? 9.638 1.285 -4.400 1.00 85.50 128 PHE A CA 1
ATOM 1050 C C . PHE A 1 128 ? 10.644 0.203 -4.759 1.00 85.50 128 PHE A C 1
ATOM 1052 O O . PHE A 1 128 ? 11.166 -0.470 -3.875 1.00 85.50 128 PHE A O 1
ATOM 1059 N N . VAL A 1 129 ? 10.980 0.101 -6.039 1.00 79.81 129 VAL A N 1
ATOM 1060 C CA . VAL A 1 129 ? 12.096 -0.713 -6.528 1.00 79.81 129 VAL A CA 1
ATOM 1061 C C . VAL A 1 129 ? 13.248 0.208 -6.901 1.00 79.81 129 VAL A C 1
ATOM 1063 O O . VAL A 1 129 ? 13.047 1.291 -7.458 1.00 79.81 129 VAL A O 1
ATOM 1066 N N . VAL A 1 130 ? 14.460 -0.218 -6.551 1.00 75.88 130 VAL A N 1
ATOM 1067 C CA . VAL A 1 130 ? 15.698 0.478 -6.905 1.00 75.88 130 VAL A CA 1
ATOM 1068 C C . VAL A 1 130 ? 16.283 -0.213 -8.142 1.00 75.88 130 VAL A C 1
ATOM 1070 O O . VAL A 1 130 ? 16.619 -1.397 -8.052 1.00 75.88 130 VAL A O 1
ATOM 1073 N N . PRO A 1 131 ? 16.402 0.479 -9.290 1.00 68.25 131 PRO A N 1
ATOM 1074 C CA . PRO A 1 131 ? 16.999 -0.084 -10.496 1.00 68.25 131 PRO A CA 1
ATOM 1075 C C . PRO A 1 131 ? 18.429 -0.576 -10.237 1.00 68.25 131 PRO A C 1
ATOM 1077 O O . PRO A 1 131 ? 19.215 0.079 -9.549 1.00 68.25 131 PRO A O 1
ATOM 1080 N N . LYS A 1 132 ? 18.787 -1.734 -10.809 1.00 65.50 132 LYS A N 1
ATOM 1081 C CA . LYS A 1 132 ? 20.134 -2.326 -10.676 1.00 65.50 132 LYS A CA 1
ATOM 1082 C C . LYS A 1 132 ? 21.205 -1.490 -11.394 1.00 65.50 132 LYS A C 1
ATOM 1084 O O . LYS A 1 132 ? 22.369 -1.498 -10.988 1.00 65.50 132 LYS A O 1
ATOM 1089 N N . SER A 1 133 ? 20.813 -0.774 -12.446 1.00 58.16 133 SER A N 1
ATOM 1090 C CA . SER A 1 133 ? 21.686 0.103 -13.223 1.00 58.16 133 SER A CA 1
ATOM 1091 C C . SER A 1 133 ? 21.959 1.396 -12.450 1.00 58.16 133 SER A C 1
ATOM 1093 O O . SER A 1 133 ? 21.086 2.242 -12.266 1.00 58.16 133 SER A O 1
ATOM 1095 N N . ARG A 1 134 ? 23.189 1.521 -11.943 1.00 52.53 134 ARG A N 1
ATOM 1096 C CA . ARG A 1 134 ? 23.700 2.711 -11.254 1.00 52.53 134 ARG A CA 1
ATOM 1097 C C . ARG A 1 134 ? 23.971 3.834 -12.261 1.00 52.53 134 ARG A C 1
ATOM 1099 O O . ARG A 1 134 ? 25.129 4.163 -12.504 1.00 52.53 134 ARG A O 1
ATOM 1106 N N . THR A 1 135 ? 22.942 4.455 -12.821 1.00 47.59 135 THR A N 1
ATOM 1107 C CA . THR A 1 135 ? 23.095 5.867 -13.188 1.00 47.59 135 THR A CA 1
ATOM 1108 C C . THR A 1 135 ? 23.027 6.679 -11.896 1.00 47.59 135 THR A C 1
ATOM 1110 O O . THR A 1 135 ? 22.283 6.361 -10.968 1.00 47.59 135 THR A O 1
ATOM 1113 N N . SER A 1 136 ? 23.910 7.663 -11.785 1.00 46.03 136 SER A N 1
ATOM 1114 C CA . SER A 1 136 ? 24.312 8.382 -10.567 1.00 46.03 136 SER A CA 1
ATOM 1115 C C . SER A 1 136 ? 23.197 9.083 -9.775 1.00 46.03 136 SER A C 1
ATOM 1117 O O . SER A 1 136 ? 23.480 9.593 -8.696 1.00 46.03 136 SER A O 1
ATOM 1119 N N . ASP A 1 137 ? 21.949 9.037 -10.248 1.00 50.69 137 ASP A N 1
ATOM 1120 C CA . ASP A 1 137 ? 20.803 9.738 -9.661 1.00 50.69 137 ASP A CA 1
ATOM 1121 C C . ASP A 1 137 ? 19.812 8.846 -8.902 1.00 50.69 137 ASP A C 1
ATOM 1123 O O . ASP A 1 137 ? 18.808 9.347 -8.402 1.00 50.69 137 ASP A O 1
ATOM 1127 N N . GLY A 1 138 ? 20.071 7.538 -8.760 1.00 55.06 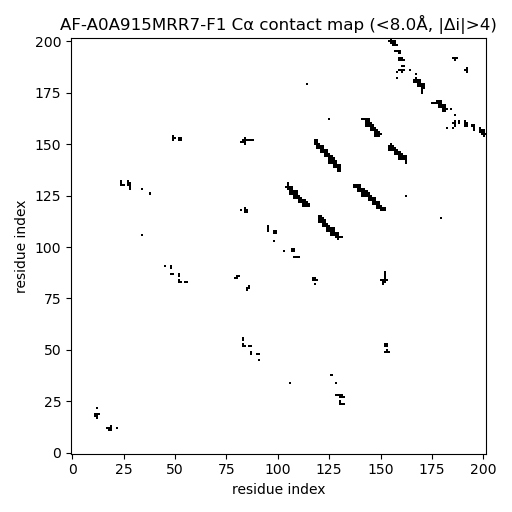138 GLY A N 1
ATOM 1128 C CA . GLY A 1 138 ? 19.340 6.694 -7.800 1.00 55.06 138 GLY A CA 1
ATOM 1129 C C . GLY A 1 138 ? 17.810 6.782 -7.908 1.00 55.06 138 GLY A C 1
ATOM 1130 O O . GLY A 1 138 ? 17.122 6.807 -6.885 1.00 55.06 138 GLY A O 1
ATOM 1131 N N . GLN A 1 139 ? 17.280 6.875 -9.131 1.00 64.06 139 GLN A N 1
ATOM 1132 C CA . GLN A 1 139 ? 15.850 7.047 -9.366 1.00 64.06 139 GLN A CA 1
ATOM 1133 C C . GLN A 1 139 ? 15.085 5.827 -8.839 1.00 64.06 139 GLN A C 1
ATOM 1135 O O . GLN A 1 139 ? 15.288 4.706 -9.296 1.00 64.06 139 GLN A O 1
ATOM 1140 N N . MET A 1 140 ? 14.220 6.036 -7.846 1.00 74.88 140 MET A N 1
ATOM 1141 C CA . MET A 1 140 ? 13.366 4.986 -7.290 1.00 74.88 140 MET A CA 1
ATOM 1142 C C . MET A 1 140 ? 12.045 4.947 -8.051 1.00 74.88 140 MET A C 1
ATOM 1144 O O . MET A 1 140 ? 11.392 5.978 -8.210 1.00 74.88 140 MET A O 1
ATOM 1148 N N . VAL A 1 141 ? 11.612 3.757 -8.462 1.00 79.12 141 VAL A N 1
ATOM 1149 C CA . VAL A 1 141 ? 10.331 3.580 -9.154 1.00 79.12 141 VAL A CA 1
ATOM 1150 C C . VAL A 1 141 ? 9.296 3.080 -8.156 1.00 79.12 141 VAL A C 1
ATOM 1152 O O . VAL A 1 141 ? 9.468 2.018 -7.560 1.00 79.12 141 VAL A O 1
ATOM 1155 N N . CYS A 1 142 ? 8.222 3.846 -7.953 1.00 86.69 142 CYS A N 1
ATOM 1156 C CA . CYS A 1 142 ? 7.088 3.400 -7.144 1.00 86.69 142 CYS A CA 1
ATOM 1157 C C . CYS A 1 142 ? 6.303 2.352 -7.937 1.00 86.69 142 CYS A C 1
ATOM 1159 O O . CYS A 1 142 ? 5.640 2.693 -8.915 1.00 86.69 142 CYS A O 1
ATOM 1161 N N . MET A 1 143 ? 6.380 1.089 -7.524 1.00 84.50 143 MET A N 1
ATOM 1162 C CA . MET A 1 143 ? 5.683 -0.005 -8.206 1.00 84.50 143 MET A CA 1
ATOM 1163 C C . MET A 1 143 ? 4.257 -0.165 -7.687 1.00 84.50 143 MET A C 1
ATOM 1165 O O . MET A 1 143 ? 3.346 -0.443 -8.460 1.00 84.50 143 MET A O 1
ATOM 1169 N N . GLN A 1 144 ? 4.056 0.027 -6.380 1.00 87.62 144 GLN A N 1
ATOM 1170 C CA . GLN A 1 144 ? 2.756 -0.153 -5.747 1.00 87.62 144 GLN A CA 1
ATOM 1171 C C . GLN A 1 144 ? 2.488 0.945 -4.725 1.00 87.62 144 GLN A C 1
ATOM 1173 O O . GLN A 1 144 ? 3.331 1.246 -3.880 1.00 87.62 144 GLN A O 1
ATOM 1178 N N . LYS A 1 145 ? 1.280 1.504 -4.780 1.00 92.44 145 LYS A N 1
ATOM 1179 C CA . LYS A 1 145 ? 0.733 2.434 -3.793 1.00 92.44 145 LYS A CA 1
ATOM 1180 C C . LYS A 1 145 ? -0.558 1.847 -3.232 1.00 92.44 145 LYS A C 1
ATOM 1182 O O . LYS A 1 145 ? -1.379 1.320 -3.985 1.00 92.44 145 LYS A O 1
ATOM 1187 N N . MET A 1 146 ? -0.714 1.903 -1.917 1.00 91.88 146 MET A N 1
ATOM 1188 C CA . MET A 1 146 ? -1.904 1.410 -1.232 1.00 91.88 146 MET A CA 1
ATOM 1189 C C . MET A 1 146 ? -2.203 2.214 0.032 1.00 91.88 146 MET A C 1
ATOM 1191 O O . MET A 1 146 ? -1.316 2.850 0.602 1.00 91.88 146 MET A O 1
ATOM 1195 N N . LEU A 1 147 ? -3.460 2.170 0.454 1.00 92.12 147 LEU A N 1
ATOM 1196 C CA . LEU A 1 147 ? -3.980 2.786 1.662 1.00 92.12 147 LEU A CA 1
ATOM 1197 C C . LEU A 1 147 ? -4.550 1.705 2.569 1.00 92.12 147 LEU A C 1
ATOM 1199 O O . LEU A 1 147 ? -5.322 0.859 2.113 1.00 92.12 147 LEU A O 1
ATOM 1203 N N . TRP A 1 148 ? -4.165 1.732 3.836 1.00 91.25 148 TRP A N 1
ATOM 1204 C CA . TRP A 1 148 ? -4.649 0.804 4.850 1.00 91.25 148 TRP A CA 1
ATOM 1205 C C . TRP A 1 148 ? -5.502 1.558 5.851 1.00 91.25 148 TRP A C 1
ATOM 1207 O O . TRP A 1 148 ? -5.018 2.511 6.459 1.00 91.25 148 TRP A O 1
ATOM 1217 N N . LEU A 1 149 ? -6.737 1.105 6.046 1.00 90.00 149 LEU A N 1
ATOM 1218 C CA . LEU A 1 149 ? -7.545 1.482 7.198 1.00 90.00 149 LEU A CA 1
ATOM 1219 C C . LEU A 1 149 ? -7.318 0.446 8.291 1.00 90.00 149 LEU A C 1
ATOM 1221 O O . LEU A 1 149 ? -7.611 -0.737 8.112 1.00 90.00 149 LEU A O 1
ATOM 1225 N N . ILE A 1 150 ? -6.790 0.899 9.420 1.00 88.88 150 ILE A N 1
ATOM 1226 C CA . ILE A 1 150 ? -6.552 0.059 10.584 1.00 88.88 150 ILE A CA 1
ATOM 1227 C C . ILE A 1 150 ? -7.433 0.535 11.724 1.00 88.88 150 ILE A C 1
ATOM 1229 O O . ILE A 1 150 ? -7.389 1.704 12.114 1.00 88.88 150 ILE A O 1
ATOM 1233 N N . ASN A 1 151 ? -8.153 -0.401 12.325 1.00 86.31 151 ASN A N 1
ATOM 1234 C CA . ASN A 1 151 ? -8.975 -0.164 13.495 1.00 86.31 151 ASN A CA 1
ATOM 1235 C C . ASN A 1 151 ? -8.625 -1.176 14.583 1.00 86.31 151 ASN A C 1
ATOM 1237 O O . ASN A 1 151 ? -8.563 -2.382 14.363 1.00 86.31 151 ASN A O 1
ATOM 1241 N N . ASN A 1 152 ? -8.300 -0.669 15.764 1.00 83.88 152 ASN A N 1
ATOM 1242 C CA . ASN A 1 152 ? -7.849 -1.424 16.924 1.00 83.88 152 ASN A CA 1
ATOM 1243 C C . ASN A 1 152 ? -6.719 -2.445 16.644 1.00 83.88 152 ASN A C 1
ATOM 1245 O O . ASN A 1 152 ? -6.607 -3.461 17.323 1.00 83.88 152 ASN A O 1
ATOM 1249 N N . GLY A 1 153 ? -5.870 -2.199 15.642 1.00 78.38 153 GLY A N 1
ATOM 1250 C CA . GLY A 1 153 ? -4.783 -3.110 15.258 1.00 78.38 153 GLY A CA 1
ATOM 1251 C C . GLY A 1 153 ? -5.191 -4.230 14.292 1.00 78.38 153 GLY A C 1
ATOM 1252 O O . GLY A 1 153 ? -4.405 -5.154 14.080 1.00 78.38 153 GLY A O 1
ATOM 1253 N N . VAL A 1 154 ? -6.389 -4.143 13.710 1.00 81.81 154 VAL A N 1
ATOM 1254 C CA . VAL A 1 154 ? -6.889 -4.985 12.615 1.00 81.81 154 VAL A CA 1
ATOM 1255 C C . VAL A 1 154 ? -6.934 -4.145 11.340 1.00 81.81 154 VAL A C 1
ATOM 1257 O O . VAL A 1 154 ? -7.352 -2.990 11.382 1.00 81.81 154 VAL A O 1
ATOM 1260 N N . ILE A 1 155 ? -6.476 -4.705 10.219 1.00 86.00 155 ILE A N 1
ATOM 1261 C CA . ILE A 1 155 ? -6.583 -4.064 8.902 1.00 86.00 155 ILE A CA 1
ATOM 1262 C C . ILE A 1 155 ? -7.997 -4.338 8.383 1.00 86.00 155 ILE A C 1
ATOM 1264 O O . ILE A 1 155 ? -8.289 -5.462 7.992 1.00 86.00 155 ILE A O 1
ATOM 1268 N N . GLU A 1 156 ? -8.865 -3.330 8.413 1.00 84.88 156 GLU A N 1
ATOM 1269 C CA . GLU A 1 156 ? -10.269 -3.453 7.989 1.00 84.88 156 GLU A CA 1
ATOM 1270 C C . GLU A 1 156 ? -10.442 -3.224 6.488 1.00 84.88 156 GLU A C 1
ATOM 1272 O O . GLU A 1 156 ? -11.346 -3.772 5.870 1.00 84.88 156 GLU A O 1
ATOM 1277 N N . TYR A 1 157 ? -9.591 -2.391 5.885 1.00 86.00 157 TYR A N 1
ATOM 1278 C CA . TYR A 1 157 ? -9.727 -2.049 4.474 1.00 86.00 157 TYR A CA 1
ATOM 1279 C C . TYR A 1 157 ? -8.372 -1.827 3.812 1.00 86.00 157 TYR A C 1
ATOM 1281 O O . TYR A 1 157 ? -7.491 -1.158 4.363 1.00 86.00 157 TYR A O 1
ATOM 1289 N N . LEU A 1 158 ? -8.233 -2.375 2.604 1.00 89.56 158 LEU A N 1
ATOM 1290 C CA . LEU A 1 158 ? -7.081 -2.211 1.730 1.00 89.56 158 LEU A CA 1
ATOM 1291 C C . LEU A 1 158 ? -7.530 -1.582 0.413 1.00 89.56 158 LEU A C 1
ATOM 1293 O O . LEU A 1 158 ? -8.219 -2.214 -0.383 1.00 89.56 158 LEU A O 1
ATOM 1297 N N . HIS A 1 159 ? -7.076 -0.359 0.154 1.00 89.81 159 HIS A N 1
ATOM 1298 C CA . HIS A 1 159 ? -7.340 0.338 -1.097 1.00 89.81 159 HIS A CA 1
ATOM 1299 C C . HIS A 1 159 ? -6.069 0.455 -1.925 1.00 89.81 159 HIS A C 1
ATOM 1301 O O . HIS A 1 159 ? -5.076 1.043 -1.499 1.00 89.81 159 HIS A O 1
ATOM 1307 N N . VAL A 1 160 ? -6.098 -0.101 -3.128 1.00 90.81 160 VAL A N 1
ATOM 1308 C CA . VAL A 1 160 ? -4.980 -0.108 -4.062 1.00 90.81 160 VAL A CA 1
ATOM 1309 C C . VAL A 1 160 ? -5.266 0.868 -5.200 1.00 90.81 160 VAL A C 1
ATOM 1311 O O . VAL A 1 160 ? -6.328 0.818 -5.814 1.00 90.81 160 VAL A O 1
ATOM 1314 N N . VAL A 1 161 ? -4.309 1.752 -5.495 1.00 91.50 161 VAL A N 1
ATOM 1315 C CA . VAL A 1 161 ? -4.416 2.755 -6.569 1.00 91.50 161 VAL A CA 1
ATOM 1316 C C . VAL A 1 161 ? -3.146 2.792 -7.405 1.00 91.50 161 VAL A C 1
ATOM 1318 O O . VAL A 1 161 ? -2.101 2.276 -6.989 1.00 91.50 161 VAL A O 1
ATOM 1321 N N . ALA A 1 162 ? -3.210 3.422 -8.578 1.00 90.31 162 ALA A N 1
ATOM 1322 C CA . ALA A 1 162 ? -2.013 3.584 -9.384 1.00 90.31 162 ALA A CA 1
ATOM 1323 C C . ALA A 1 162 ? -0.988 4.472 -8.649 1.00 90.31 162 ALA A C 1
ATOM 1325 O O . ALA A 1 162 ? -1.373 5.449 -8.001 1.00 90.31 162 ALA A O 1
ATOM 1326 N N . PRO A 1 163 ? 0.326 4.202 -8.769 1.00 89.94 163 PRO A N 1
ATOM 1327 C CA . PRO A 1 163 ? 1.364 4.953 -8.056 1.00 89.94 163 PRO A CA 1
ATOM 1328 C C . PRO A 1 163 ? 1.335 6.479 -8.227 1.00 89.94 163 PRO A C 1
ATOM 1330 O O . PRO A 1 163 ? 1.765 7.199 -7.327 1.00 89.94 163 PRO A O 1
ATOM 1333 N N . HIS A 1 164 ? 0.831 6.957 -9.367 1.00 86.56 164 HIS A N 1
ATOM 1334 C CA . HIS A 1 164 ? 0.745 8.370 -9.740 1.00 86.56 164 HIS A CA 1
ATOM 1335 C C . HIS A 1 164 ? -0.625 9.007 -9.440 1.00 86.56 164 HIS A C 1
ATOM 1337 O O . HIS A 1 164 ? -0.833 10.172 -9.762 1.00 86.56 164 HIS A O 1
ATOM 1343 N N . GLU A 1 165 ? -1.585 8.254 -8.894 1.00 91.06 165 GLU A N 1
ATOM 1344 C CA . GLU A 1 165 ? -2.880 8.797 -8.479 1.00 91.06 165 GLU A CA 1
ATOM 1345 C C . GLU A 1 165 ? -2.798 9.389 -7.077 1.00 91.06 165 GLU A C 1
ATOM 1347 O O . GLU A 1 165 ? -2.182 8.803 -6.185 1.00 91.06 165 GLU A O 1
ATOM 1352 N N . ASP A 1 166 ? -3.452 10.528 -6.869 1.00 90.25 166 ASP A N 1
ATOM 1353 C CA . ASP A 1 166 ? -3.576 11.157 -5.559 1.00 90.25 166 ASP A CA 1
ATOM 1354 C C . ASP A 1 166 ? -4.798 10.649 -4.791 1.00 90.25 166 ASP A C 1
ATOM 1356 O O . ASP A 1 166 ? -5.762 10.134 -5.362 1.00 90.25 166 ASP A O 1
ATOM 1360 N N . TRP A 1 167 ? -4.741 10.789 -3.466 1.00 90.50 167 TRP A N 1
ATOM 1361 C CA . TRP A 1 167 ? -5.882 10.493 -2.607 1.00 90.50 167 TRP A CA 1
ATOM 1362 C C . TRP A 1 167 ? -6.924 11.596 -2.733 1.00 90.50 167 TRP A C 1
ATOM 1364 O O . TRP A 1 167 ? -6.589 12.782 -2.777 1.00 90.50 167 TRP A O 1
ATOM 1374 N N . HIS A 1 168 ? -8.188 11.194 -2.764 1.00 88.75 168 HIS A N 1
ATOM 1375 C CA . HIS A 1 168 ? -9.301 12.126 -2.723 1.00 88.75 168 HIS A CA 1
ATOM 1376 C C . HIS A 1 168 ? -9.632 12.423 -1.268 1.00 88.75 168 HIS A C 1
ATOM 1378 O O . HIS A 1 168 ? -9.592 11.529 -0.422 1.00 88.75 168 HIS A O 1
ATOM 1384 N N . TYR A 1 169 ? -9.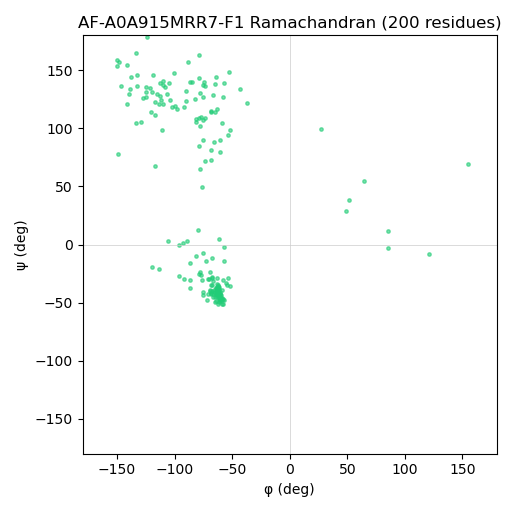931 13.685 -0.987 1.00 88.88 169 TYR A N 1
ATOM 1385 C CA . TYR A 1 169 ? -10.253 14.138 0.353 1.00 88.88 169 TYR A CA 1
ATOM 1386 C C . TYR A 1 169 ? -11.609 14.827 0.354 1.00 88.88 169 TYR A C 1
ATOM 1388 O O . TYR A 1 169 ? -11.868 15.682 -0.494 1.00 88.88 169 TYR A O 1
ATOM 1396 N N . GLU A 1 170 ? -12.425 14.496 1.342 1.00 86.56 170 GLU A N 1
ATOM 1397 C CA . GLU A 1 170 ? -13.672 15.181 1.650 1.00 86.56 170 GLU A CA 1
ATOM 1398 C C . GLU A 1 170 ? -13.470 16.135 2.829 1.00 86.56 170 GLU A C 1
ATOM 1400 O O . GLU A 1 170 ? -12.657 15.894 3.729 1.00 86.56 170 GLU A O 1
ATOM 1405 N N . GLU A 1 171 ? -14.195 17.251 2.820 1.00 82.00 171 GLU A N 1
ATOM 1406 C CA . GLU A 1 171 ? -14.243 18.144 3.974 1.00 82.00 171 GLU A CA 1
ATOM 1407 C C . GLU A 1 171 ? -15.121 17.522 5.058 1.00 82.00 171 GLU A C 1
ATOM 1409 O O . GLU A 1 171 ? -16.274 17.167 4.812 1.00 82.00 171 GLU A O 1
ATOM 1414 N N . CYS A 1 172 ? -14.590 17.402 6.275 1.00 74.56 172 CYS A N 1
ATOM 1415 C CA . CYS A 1 172 ? -15.382 16.916 7.394 1.00 74.56 172 CYS A CA 1
ATOM 1416 C C . CYS A 1 172 ? -16.448 17.958 7.755 1.00 74.56 172 CYS A C 1
ATOM 1418 O O . CYS A 1 172 ? -16.130 19.036 8.270 1.00 74.56 172 CYS A O 1
ATOM 1420 N N . SER A 1 173 ? -17.720 17.618 7.552 1.00 63.06 173 SER A N 1
ATOM 1421 C CA . SER A 1 173 ? -18.860 18.437 7.963 1.00 63.06 173 SER A CA 1
ATOM 1422 C C . SER A 1 173 ? -18.814 18.660 9.481 1.00 63.06 173 SER A C 1
ATOM 1424 O O . SER A 1 173 ? -19.105 17.761 10.265 1.00 63.06 173 SER A O 1
ATOM 1426 N N . GLY A 1 174 ? -18.412 19.863 9.904 1.00 63.56 174 GLY A N 1
ATOM 1427 C CA . GLY A 1 174 ? -18.389 20.278 11.312 1.00 63.56 174 GLY A CA 1
ATOM 1428 C C . GLY A 1 174 ? -17.027 20.697 11.873 1.00 63.56 174 GLY A C 1
ATOM 1429 O O . GLY A 1 174 ? -16.991 21.238 12.974 1.00 63.56 174 GLY A O 1
ATOM 1430 N N . ILE A 1 175 ? -15.915 20.513 11.145 1.00 67.56 175 ILE A N 1
ATOM 1431 C CA . ILE A 1 175 ? -14.592 21.017 11.560 1.00 67.56 175 ILE A CA 1
ATOM 1432 C C . ILE A 1 175 ? -13.915 21.707 10.374 1.00 67.56 175 ILE A C 1
ATOM 1434 O O . ILE A 1 175 ? -13.404 21.055 9.465 1.00 67.56 175 ILE A O 1
ATOM 1438 N N . VAL A 1 176 ? -13.886 23.042 10.400 1.00 69.25 176 VAL A N 1
ATOM 1439 C CA . VAL A 1 176 ? -13.255 23.861 9.355 1.00 69.25 176 VAL A CA 1
ATOM 1440 C C . VAL A 1 176 ? -11.774 23.490 9.221 1.00 69.25 176 VAL A C 1
ATOM 1442 O O . VAL A 1 176 ? -11.033 23.493 10.202 1.00 69.25 176 VAL A O 1
ATOM 1445 N N . GLY A 1 177 ? -11.344 23.171 7.999 1.00 67.62 177 GLY A N 1
ATOM 1446 C C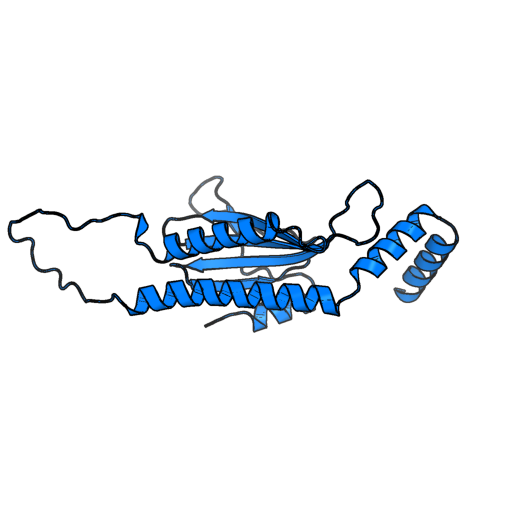A . GLY A 1 177 ? -9.951 22.849 7.678 1.00 67.62 177 GLY A CA 1
ATOM 1447 C C . GLY A 1 177 ? -9.546 21.388 7.897 1.00 67.62 177 GLY A C 1
ATOM 1448 O O . GLY A 1 177 ? -8.418 21.029 7.557 1.00 67.62 177 GLY A O 1
ATOM 1449 N N . LYS A 1 178 ? -10.439 20.527 8.409 1.00 75.69 178 LYS A N 1
ATOM 1450 C CA . LYS A 1 178 ? -10.170 19.089 8.514 1.00 75.69 178 LYS A CA 1
ATOM 1451 C C . LYS A 1 178 ? -10.640 18.365 7.252 1.00 75.69 178 LYS A C 1
ATOM 1453 O O . LYS A 1 178 ? -11.807 18.441 6.875 1.00 75.69 178 LYS A O 1
ATOM 1458 N N . LYS A 1 179 ? -9.707 17.658 6.619 1.00 79.12 179 LYS A N 1
ATOM 1459 C CA . LYS A 1 179 ? -9.939 16.813 5.448 1.00 79.12 179 LYS A CA 1
ATOM 1460 C C . LYS A 1 179 ? -9.788 15.350 5.847 1.00 79.12 179 LYS A C 1
ATOM 1462 O O . LYS A 1 179 ? -8.857 15.028 6.582 1.00 79.12 179 LYS A O 1
ATOM 1467 N N . GLN A 1 180 ? -10.685 14.503 5.367 1.00 83.94 180 GLN A N 1
ATOM 1468 C CA . GLN A 1 180 ? -10.657 13.057 5.573 1.00 83.94 180 GLN A CA 1
ATOM 1469 C C . GLN A 1 180 ? -10.529 12.363 4.222 1.00 83.94 180 GLN A C 1
ATOM 1471 O O . GLN A 1 180 ? -11.034 12.869 3.221 1.00 83.94 180 GLN A O 1
ATOM 1476 N N . VAL A 1 181 ? -9.820 11.237 4.174 1.00 87.00 181 VAL A N 1
ATOM 1477 C CA . VAL A 1 181 ? -9.695 10.479 2.922 1.00 87.00 181 VAL A CA 1
ATOM 1478 C C . VAL A 1 181 ? -11.047 9.893 2.525 1.00 87.00 181 VAL A C 1
ATOM 1480 O O . VAL A 1 181 ? -11.684 9.192 3.309 1.00 87.00 181 VAL A O 1
ATOM 1483 N N . ASP A 1 182 ? -11.451 10.135 1.282 1.00 87.38 182 ASP A N 1
ATOM 1484 C CA . ASP A 1 182 ? -12.643 9.541 0.687 1.00 87.38 182 ASP A CA 1
ATOM 1485 C C . ASP A 1 182 ? -12.323 8.126 0.185 1.00 87.38 182 ASP A C 1
ATOM 1487 O O . ASP A 1 182 ? -11.618 7.930 -0.810 1.00 87.38 182 ASP A O 1
ATOM 1491 N N . LEU A 1 183 ? -12.839 7.124 0.898 1.00 83.88 183 LEU A N 1
ATOM 1492 C CA . LEU A 1 183 ? -12.660 5.707 0.569 1.00 83.88 183 LEU A CA 1
ATOM 1493 C C . LEU A 1 183 ? -13.632 5.213 -0.514 1.00 83.88 183 LEU A C 1
ATOM 1495 O O . LEU A 1 183 ? -13.455 4.103 -1.017 1.00 83.88 183 LEU A O 1
ATOM 1499 N N . SER A 1 184 ? -14.640 6.011 -0.885 1.00 84.38 184 SER A N 1
ATOM 1500 C CA . SER A 1 184 ? -15.622 5.660 -1.919 1.00 84.38 184 SER A CA 1
ATOM 1501 C C . SER A 1 184 ? -15.065 5.823 -3.336 1.00 84.38 184 SER A C 1
ATOM 1503 O O . SER A 1 184 ? -15.502 5.145 -4.272 1.00 84.38 184 SER A O 1
ATOM 1505 N N . LYS A 1 185 ? -14.076 6.709 -3.511 1.00 87.56 185 LYS A N 1
ATOM 1506 C CA . LYS A 1 185 ? -13.422 6.955 -4.801 1.00 87.56 185 LYS A CA 1
ATOM 1507 C C . LYS A 1 185 ? -12.449 5.843 -5.110 1.00 87.56 185 LYS A C 1
ATOM 1509 O O . LYS A 1 185 ? -11.390 5.767 -4.510 1.00 87.56 185 LYS A O 1
ATOM 1514 N N . GLN A 1 186 ? -12.775 5.024 -6.096 1.00 87.12 186 GLN A N 1
ATOM 1515 C CA . GLN A 1 186 ? -11.864 3.996 -6.583 1.00 87.12 186 GLN A CA 1
ATOM 1516 C C . GLN A 1 186 ? -10.790 4.580 -7.517 1.00 87.12 186 GLN A C 1
ATOM 1518 O O . GLN A 1 186 ? -10.952 5.669 -8.073 1.00 87.12 186 GLN A O 1
ATOM 1523 N N . SER A 1 187 ? -9.709 3.823 -7.737 1.00 90.50 187 SER A N 1
ATOM 1524 C CA . SER A 1 187 ? -8.717 4.112 -8.788 1.00 90.50 187 SER A CA 1
ATOM 1525 C C . SER A 1 187 ? -9.382 4.295 -10.155 1.00 90.50 187 SER A C 1
ATOM 1527 O O . SER A 1 187 ? -10.370 3.632 -10.456 1.00 90.50 187 SER A O 1
ATOM 1529 N N . ARG A 1 188 ? -8.820 5.132 -11.036 1.00 91.44 188 ARG A N 1
ATOM 1530 C CA . ARG A 1 188 ? -9.302 5.274 -12.424 1.00 91.44 188 ARG A CA 1
ATOM 1531 C C . ARG A 1 188 ? -8.963 4.070 -13.303 1.00 91.44 188 ARG A C 1
ATOM 1533 O O . ARG A 1 188 ? -9.510 3.948 -14.396 1.00 91.44 188 ARG A O 1
ATOM 1540 N N . PHE A 1 189 ? -8.062 3.195 -12.855 1.00 90.00 189 PHE A N 1
ATOM 1541 C CA . PHE A 1 189 ? -7.622 2.034 -13.620 1.00 90.00 189 PHE A CA 1
ATOM 1542 C C . PHE A 1 189 ? -8.253 0.751 -13.079 1.00 90.00 189 PHE A C 1
ATOM 1544 O O . PHE A 1 189 ? -8.073 0.380 -11.918 1.00 90.00 189 PHE A O 1
ATOM 1551 N N . GLU A 1 190 ? -8.929 0.027 -13.968 1.00 87.38 190 GLU A N 1
ATOM 1552 C CA . GLU A 1 190 ? -9.708 -1.176 -13.657 1.00 87.38 190 GLU A CA 1
ATOM 1553 C C . GLU A 1 190 ? -8.901 -2.260 -12.920 1.00 87.38 190 GLU A C 1
ATOM 1555 O O . GLU A 1 190 ? -9.422 -2.941 -12.038 1.00 87.38 190 GLU A O 1
ATOM 1560 N N . VAL A 1 191 ? -7.609 -2.406 -13.233 1.00 87.00 191 VAL A N 1
ATOM 1561 C CA . VAL A 1 191 ? -6.729 -3.388 -12.575 1.00 87.00 191 VAL A CA 1
ATOM 1562 C C . VAL A 1 191 ? -6.663 -3.139 -11.065 1.00 87.00 191 VAL A C 1
ATOM 1564 O O . VAL A 1 191 ? -6.839 -4.069 -10.281 1.00 87.00 191 VAL A O 1
ATOM 1567 N N . TYR A 1 192 ? -6.478 -1.887 -10.643 1.00 88.94 192 TYR A N 1
ATOM 1568 C CA . TYR A 1 192 ? -6.399 -1.542 -9.223 1.00 88.94 192 TYR A CA 1
ATOM 1569 C C . TYR A 1 192 ? -7.775 -1.546 -8.542 1.00 88.94 192 TYR A C 1
ATOM 1571 O O . TYR A 1 192 ? -7.872 -1.919 -7.371 1.00 88.94 192 TYR A O 1
ATOM 1579 N N . GLN A 1 193 ? -8.851 -1.232 -9.276 1.00 86.44 193 GLN A N 1
ATOM 1580 C CA . GLN A 1 193 ? -10.228 -1.393 -8.786 1.00 86.44 193 GLN A CA 1
ATOM 1581 C C . GLN A 1 193 ? -10.528 -2.855 -8.427 1.00 86.44 193 GLN A C 1
ATOM 1583 O O . GLN A 1 193 ? -11.059 -3.137 -7.350 1.00 86.44 193 GLN A O 1
ATOM 1588 N N . LYS A 1 194 ? -10.150 -3.800 -9.300 1.00 86.12 194 LYS A N 1
ATOM 1589 C CA . LYS A 1 194 ? -10.345 -5.242 -9.078 1.00 86.12 194 LYS A CA 1
ATOM 1590 C C . LYS A 1 194 ? -9.551 -5.753 -7.882 1.00 86.12 194 LYS A C 1
ATOM 1592 O O . LYS A 1 194 ? -10.095 -6.511 -7.079 1.00 86.12 194 LYS A O 1
ATOM 1597 N N . ILE A 1 195 ? -8.296 -5.318 -7.741 1.00 84.75 195 ILE A N 1
ATOM 1598 C CA . ILE A 1 195 ? -7.459 -5.675 -6.586 1.00 84.75 195 ILE A CA 1
ATOM 1599 C C . ILE A 1 195 ? -8.106 -5.161 -5.299 1.00 84.75 195 ILE A C 1
ATOM 1601 O O . ILE A 1 195 ? -8.303 -5.941 -4.377 1.00 84.75 195 ILE A O 1
ATOM 1605 N N . THR A 1 196 ? -8.501 -3.887 -5.264 1.00 84.31 196 THR A N 1
ATOM 1606 C CA . THR A 1 196 ? -9.178 -3.278 -4.106 1.00 84.31 196 THR A CA 1
ATOM 1607 C C . THR A 1 196 ? -10.455 -4.025 -3.736 1.00 84.31 196 THR A C 1
ATOM 1609 O O . THR A 1 196 ? -10.649 -4.391 -2.583 1.00 84.31 196 THR A O 1
ATOM 1612 N N . SER A 1 197 ? -11.300 -4.323 -4.725 1.00 83.12 197 SER A N 1
ATOM 1613 C CA . SER A 1 197 ? -12.559 -5.044 -4.504 1.00 83.12 197 SER A CA 1
ATOM 1614 C C . SER A 1 197 ? -12.330 -6.454 -3.951 1.00 83.12 197 SER A C 1
ATOM 1616 O O . SER A 1 197 ? -13.101 -6.921 -3.119 1.00 83.12 197 SER A O 1
ATOM 1618 N N . SER A 1 198 ? -11.257 -7.122 -4.387 1.00 80.56 198 SER A N 1
ATOM 1619 C CA . SER A 1 198 ? -10.887 -8.469 -3.925 1.00 80.56 198 SER A CA 1
ATOM 1620 C C . SER A 1 198 ? -10.199 -8.460 -2.557 1.00 80.56 198 SER A C 1
ATOM 1622 O O . SER A 1 198 ? -10.224 -9.458 -1.846 1.00 80.56 198 SER A O 1
ATOM 1624 N N . ALA A 1 199 ? -9.568 -7.343 -2.199 1.00 73.19 199 ALA A N 1
ATOM 1625 C CA . ALA A 1 199 ? -8.829 -7.156 -0.958 1.00 73.19 199 ALA A CA 1
ATOM 1626 C C . ALA A 1 199 ? -9.693 -6.638 0.202 1.00 73.19 199 ALA A C 1
ATOM 1628 O O . ALA A 1 199 ? -9.163 -6.365 1.276 1.00 73.19 199 ALA A O 1
ATOM 1629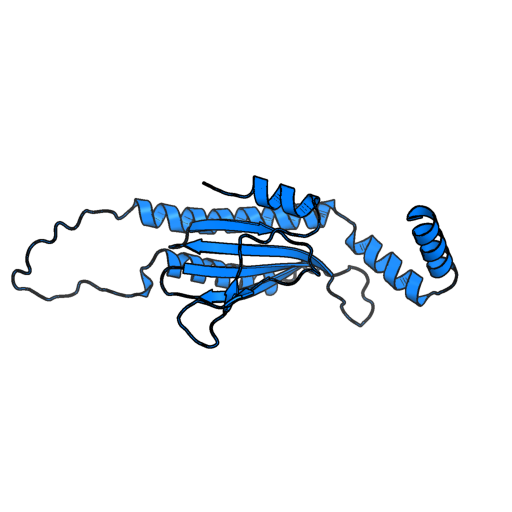 N N . ASN A 1 200 ? -10.998 -6.471 -0.013 1.00 61.47 200 ASN A N 1
ATOM 1630 C CA . ASN A 1 200 ? -11.955 -5.986 0.974 1.00 61.47 200 ASN A CA 1
ATOM 1631 C C . ASN A 1 200 ? -12.137 -7.043 2.086 1.00 61.47 200 ASN A C 1
ATOM 1633 O O . ASN A 1 200 ? -13.016 -7.899 1.998 1.00 61.47 200 ASN A O 1
ATOM 1637 N N . MET A 1 201 ? -11.219 -7.076 3.055 1.00 59.44 201 MET A N 1
ATOM 1638 C CA . MET A 1 201 ? -11.104 -8.191 4.000 1.00 59.44 201 MET A CA 1
ATOM 1639 C C . MET A 1 201 ? -12.159 -8.132 5.117 1.00 59.44 201 MET A C 1
ATOM 1641 O O . MET A 1 201 ? -12.513 -7.053 5.583 1.00 59.44 201 MET A O 1
ATOM 1645 N N . VAL A 1 202 ? -12.640 -9.319 5.518 1.00 38.84 202 VAL A N 1
ATOM 1646 C CA . VAL A 1 202 ? -13.651 -9.587 6.566 1.00 38.84 202 VAL A CA 1
ATOM 1647 C C . VAL A 1 202 ? -12.998 -9.791 7.927 1.00 38.84 202 VAL A C 1
ATOM 1649 O O . VAL A 1 202 ? -11.995 -10.540 7.975 1.00 38.84 202 VAL A O 1
#

Radius of gyration: 22.49 Å; Cα contacts (8 Å, |Δi|>4): 251; chains: 1; bounding box: 43×37×82 Å

pLDDT: mean 73.67, std 15.6, range [37.12, 93.69]